Protein AF-C6H2Y0-F1 (afdb_monomer_lite)

Structure (mmCIF, N/CA/C/O backbone):
data_AF-C6H2Y0-F1
#
_entry.id   AF-C6H2Y0-F1
#
loop_
_atom_site.group_PDB
_atom_site.id
_atom_site.type_symbol
_atom_site.label_atom_id
_atom_site.label_alt_id
_atom_site.label_comp_id
_atom_site.label_asym_id
_atom_site.label_entity_id
_atom_site.label_seq_id
_atom_site.pdbx_PDB_ins_code
_atom_site.Cartn_x
_atom_site.Cartn_y
_atom_site.Cartn_z
_atom_site.occupancy
_atom_site.B_iso_or_equiv
_atom_site.auth_seq_id
_atom_site.auth_comp_id
_atom_site.auth_asym_id
_atom_site.auth_atom_id
_atom_site.pdbx_PDB_model_num
ATOM 1 N N . MET A 1 1 ? 45.192 -0.098 48.287 1.00 42.88 1 MET A N 1
ATOM 2 C CA . MET A 1 1 ? 44.395 -1.172 47.650 1.00 42.88 1 MET A CA 1
ATOM 3 C C . MET A 1 1 ? 44.656 -1.154 46.150 1.00 42.88 1 MET A C 1
ATOM 5 O O . MET A 1 1 ? 44.186 -0.259 45.461 1.00 42.88 1 MET A O 1
ATOM 9 N N . ALA A 1 2 ? 45.503 -2.068 45.672 1.00 33.22 2 ALA A N 1
ATOM 10 C CA . ALA A 1 2 ? 45.990 -2.105 44.296 1.00 33.22 2 ALA A CA 1
ATOM 11 C C . ALA A 1 2 ? 45.024 -2.888 43.388 1.00 33.22 2 ALA A C 1
ATOM 13 O O . ALA A 1 2 ? 44.693 -4.039 43.665 1.00 33.22 2 ALA A O 1
ATOM 14 N N . ARG A 1 3 ? 44.565 -2.252 42.303 1.00 34.78 3 ARG A N 1
ATOM 15 C CA . ARG A 1 3 ? 43.726 -2.857 41.258 1.00 34.78 3 ARG A CA 1
ATOM 16 C C . ARG A 1 3 ? 44.592 -3.738 40.353 1.00 34.78 3 ARG A C 1
ATOM 18 O O . ARG A 1 3 ? 45.409 -3.221 39.596 1.00 34.78 3 ARG A O 1
ATOM 25 N N . GLN A 1 4 ? 44.382 -5.052 40.398 1.00 34.75 4 GLN A N 1
ATOM 26 C CA . GLN A 1 4 ? 44.926 -5.980 39.407 1.00 34.75 4 GLN A CA 1
ATOM 27 C C . GLN A 1 4 ? 44.321 -5.692 38.023 1.00 34.75 4 GLN A C 1
ATOM 29 O O . GLN A 1 4 ? 43.120 -5.856 37.810 1.00 34.75 4 GLN A O 1
ATOM 34 N N . ARG A 1 5 ? 45.164 -5.290 37.066 1.00 38.00 5 ARG A N 1
ATOM 35 C CA . ARG A 1 5 ? 44.863 -5.363 35.632 1.00 38.00 5 ARG A CA 1
ATOM 36 C C . ARG A 1 5 ? 45.147 -6.792 35.171 1.00 38.00 5 ARG A C 1
ATOM 38 O O . ARG A 1 5 ? 46.296 -7.220 35.192 1.00 38.00 5 ARG A O 1
ATOM 45 N N . LYS A 1 6 ? 44.109 -7.525 34.762 1.00 40.97 6 LYS A N 1
ATOM 46 C CA . LYS A 1 6 ? 44.258 -8.797 34.045 1.00 40.97 6 LYS A CA 1
ATOM 47 C C . LYS A 1 6 ? 44.660 -8.488 32.604 1.00 40.97 6 LYS A C 1
ATOM 49 O O . LYS A 1 6 ? 43.847 -8.005 31.822 1.00 40.97 6 LYS A O 1
ATOM 54 N N . THR A 1 7 ? 45.921 -8.726 32.275 1.00 40.78 7 THR A N 1
ATOM 55 C CA . THR A 1 7 ? 46.425 -8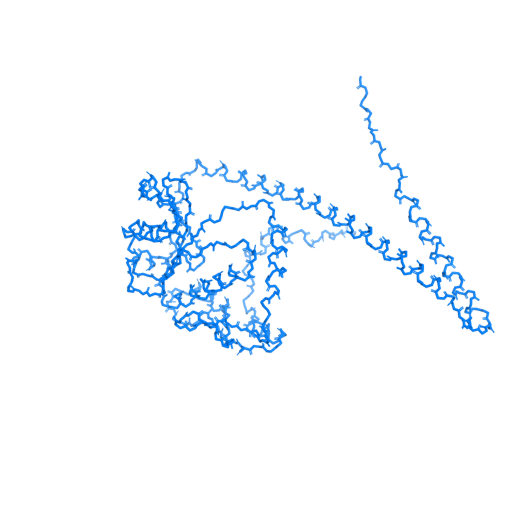.787 30.903 1.00 40.78 7 THR A CA 1
ATOM 56 C C . THR A 1 7 ? 46.011 -10.122 30.290 1.00 40.78 7 THR A C 1
ATOM 58 O O . THR A 1 7 ? 46.381 -11.185 30.781 1.00 40.78 7 THR A O 1
ATOM 61 N N . ALA A 1 8 ? 45.213 -10.072 29.224 1.00 38.31 8 ALA A N 1
ATOM 62 C CA . ALA A 1 8 ? 44.853 -11.232 28.420 1.00 38.31 8 ALA A CA 1
ATOM 63 C C . ALA A 1 8 ? 45.609 -11.179 27.085 1.00 38.31 8 ALA A C 1
ATOM 65 O O . ALA A 1 8 ? 45.215 -10.450 26.183 1.00 38.31 8 ALA A O 1
ATOM 66 N N . ALA A 1 9 ? 46.708 -11.928 26.997 1.00 43.66 9 ALA A N 1
ATOM 67 C CA . ALA A 1 9 ? 47.294 -12.542 25.794 1.00 43.66 9 ALA A CA 1
ATOM 68 C C . ALA A 1 9 ? 48.530 -13.342 26.263 1.00 43.66 9 ALA A C 1
ATOM 70 O O . ALA A 1 9 ? 49.265 -12.807 27.093 1.00 43.66 9 ALA A O 1
ATOM 71 N N . PRO A 1 10 ? 48.769 -14.594 25.804 1.00 42.47 10 PRO A N 1
ATOM 72 C CA . PRO A 1 10 ? 48.868 -14.931 24.383 1.00 42.47 10 PRO A CA 1
ATOM 73 C C . PRO A 1 10 ? 48.326 -16.337 24.036 1.00 42.47 10 PRO A C 1
ATOM 75 O O . PRO A 1 10 ? 48.995 -17.344 24.237 1.00 42.47 10 PRO A O 1
ATOM 78 N N . ILE A 1 11 ? 47.136 -16.420 23.436 1.00 47.06 11 ILE A N 1
ATOM 79 C CA . ILE A 1 11 ? 46.676 -17.649 22.744 1.00 47.06 11 ILE A CA 1
ATOM 80 C C . ILE A 1 11 ? 46.689 -17.448 21.215 1.00 47.06 11 ILE A C 1
ATOM 82 O O . ILE A 1 11 ? 46.847 -18.396 20.452 1.00 47.06 11 ILE A O 1
ATOM 86 N N . PHE A 1 12 ? 46.666 -16.195 20.745 1.00 42.16 12 PHE A N 1
ATOM 87 C CA . PHE A 1 12 ? 46.633 -15.859 19.317 1.00 42.16 12 PHE A CA 1
ATOM 88 C C . PHE A 1 12 ? 47.948 -16.099 18.555 1.00 42.16 12 PHE A C 1
ATOM 90 O O . PHE A 1 12 ? 47.92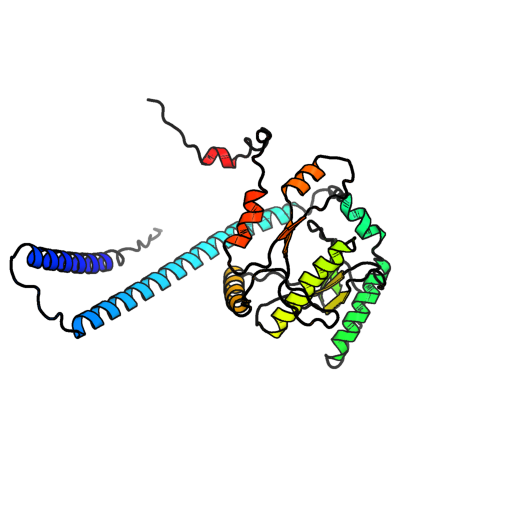5 -16.243 17.335 1.00 42.16 12 PHE A O 1
ATOM 97 N N . MET A 1 13 ? 49.093 -16.175 19.242 1.00 40.88 13 MET A N 1
ATOM 98 C CA . MET A 1 13 ? 50.389 -16.302 18.561 1.00 40.88 13 MET A CA 1
ATOM 99 C C . MET A 1 13 ? 50.729 -17.747 18.156 1.00 40.88 13 MET A C 1
ATOM 101 O O . MET A 1 13 ? 51.404 -17.945 17.152 1.00 40.88 13 MET A O 1
ATOM 105 N N . SER A 1 14 ? 50.215 -18.765 18.860 1.00 45.28 14 SER A N 1
ATOM 106 C CA . SER A 1 14 ? 50.554 -20.170 18.556 1.00 45.28 14 SER A CA 1
ATOM 107 C C . SER A 1 14 ? 49.841 -20.725 17.316 1.00 45.28 14 SER A C 1
ATOM 109 O O . SER A 1 14 ? 50.416 -21.536 16.595 1.00 45.28 14 SER A O 1
ATOM 111 N N . ILE A 1 15 ? 48.623 -20.263 17.011 1.00 50.78 15 ILE A N 1
ATOM 112 C CA . ILE A 1 15 ? 47.842 -20.779 15.869 1.00 50.78 15 ILE A CA 1
ATOM 113 C C . ILE A 1 15 ? 48.414 -20.282 14.529 1.00 50.78 15 ILE A C 1
ATOM 115 O O . ILE A 1 15 ? 48.464 -21.036 13.559 1.00 50.78 15 ILE A O 1
ATOM 119 N N . ASN A 1 16 ? 48.933 -19.049 14.483 1.00 51.97 16 ASN A N 1
ATOM 120 C CA . ASN A 1 16 ? 49.547 -18.503 13.269 1.00 51.97 16 ASN A CA 1
ATOM 121 C C . ASN A 1 16 ? 50.902 -19.151 12.945 1.00 51.97 16 ASN A C 1
ATOM 123 O O . ASN A 1 16 ? 51.199 -19.379 11.775 1.00 51.97 16 ASN A O 1
ATOM 127 N N . ILE A 1 17 ? 51.700 -19.513 13.956 1.00 57.88 17 ILE A N 1
ATOM 128 C CA . ILE A 1 17 ? 53.012 -20.148 13.748 1.00 57.88 17 ILE A CA 1
ATOM 129 C C . ILE A 1 17 ? 52.857 -21.546 13.136 1.00 57.88 17 ILE A C 1
ATOM 131 O O . ILE A 1 17 ? 53.628 -21.901 12.247 1.00 57.88 17 ILE A O 1
ATOM 135 N N . GLY A 1 18 ? 51.836 -22.316 13.530 1.00 65.94 18 GLY A N 1
ATOM 136 C CA . GLY A 1 18 ? 51.569 -23.642 12.959 1.00 65.94 18 GLY A CA 1
ATOM 137 C C . GLY A 1 18 ? 51.201 -23.589 11.472 1.00 65.94 18 GLY A C 1
ATOM 138 O O . GLY A 1 18 ? 51.757 -24.338 10.669 1.00 65.94 18 GLY A O 1
ATOM 139 N N . LEU A 1 19 ? 50.323 -22.654 11.089 1.00 62.72 19 LEU A N 1
ATOM 140 C CA . LEU A 1 19 ? 49.893 -22.473 9.698 1.00 62.72 19 LEU A CA 1
ATOM 141 C C . LEU A 1 19 ? 51.027 -21.930 8.815 1.00 62.72 19 LEU A C 1
ATOM 143 O O . LEU A 1 19 ? 51.235 -22.422 7.706 1.00 62.72 19 LEU A O 1
ATOM 147 N N . LEU A 1 20 ? 51.802 -20.965 9.325 1.00 64.44 20 LEU A N 1
ATOM 148 C CA . LEU A 1 20 ? 52.993 -20.446 8.647 1.00 64.44 20 LEU A CA 1
ATOM 149 C C . LEU A 1 20 ? 54.056 -21.531 8.470 1.00 64.44 20 LEU A C 1
ATOM 151 O O . LEU A 1 20 ? 54.614 -21.630 7.386 1.00 64.44 20 LEU A O 1
ATOM 155 N N . SER A 1 21 ? 54.283 -22.385 9.472 1.00 70.00 21 SER A N 1
ATOM 156 C CA . SER A 1 21 ? 55.212 -23.522 9.375 1.00 70.00 21 SER A CA 1
ATOM 157 C C . SER A 1 21 ? 54.780 -24.523 8.300 1.00 70.00 21 SER A C 1
ATOM 159 O O . SER A 1 21 ? 55.598 -24.942 7.485 1.00 70.00 21 SER A O 1
ATOM 161 N N . LEU A 1 22 ? 53.488 -24.860 8.241 1.00 68.56 22 LEU A N 1
ATOM 162 C CA . LEU A 1 22 ? 52.921 -25.759 7.228 1.00 68.56 22 LEU A CA 1
ATOM 163 C C . LEU A 1 22 ? 52.994 -25.171 5.813 1.00 68.56 22 LEU A C 1
ATOM 165 O O . LEU A 1 22 ? 53.369 -25.877 4.877 1.00 68.56 22 LEU A O 1
ATOM 169 N N . LEU A 1 23 ? 52.705 -23.877 5.658 1.00 70.31 23 LEU A N 1
ATOM 170 C CA . LEU A 1 23 ? 52.837 -23.165 4.385 1.00 70.31 23 LEU A CA 1
ATOM 171 C C . LEU A 1 23 ? 54.300 -23.029 3.953 1.00 70.31 23 LEU A C 1
ATOM 173 O O . LEU A 1 23 ? 54.590 -23.156 2.765 1.00 70.31 23 LEU A O 1
ATOM 177 N N . LEU A 1 24 ? 55.228 -22.819 4.892 1.00 73.00 24 LEU A N 1
ATOM 178 C CA . LEU A 1 24 ? 56.661 -22.753 4.603 1.00 73.00 24 LEU A CA 1
ATOM 179 C C . LEU A 1 24 ? 57.192 -24.119 4.158 1.00 73.00 24 LEU A C 1
ATOM 181 O O . LEU A 1 24 ? 57.892 -24.191 3.153 1.00 73.00 24 LEU A O 1
ATOM 185 N N . VAL A 1 25 ? 56.812 -25.198 4.854 1.00 74.38 25 VAL A N 1
ATOM 186 C CA . VAL A 1 25 ? 57.163 -26.580 4.488 1.00 74.38 25 VAL A CA 1
ATOM 187 C C . VAL A 1 25 ? 56.579 -26.938 3.125 1.00 74.38 25 VAL A C 1
ATOM 189 O O . VAL A 1 25 ? 57.293 -27.487 2.292 1.00 74.38 25 VAL A O 1
ATOM 192 N N . TRP A 1 26 ? 55.321 -26.580 2.852 1.00 74.44 26 TRP A N 1
ATOM 193 C CA . TRP A 1 26 ? 54.697 -26.805 1.547 1.00 74.44 26 TRP A CA 1
ATOM 194 C C . TRP A 1 26 ? 55.410 -26.026 0.435 1.00 74.44 26 TRP A C 1
ATOM 196 O O . TRP A 1 26 ? 55.772 -26.607 -0.586 1.00 74.44 26 TRP A O 1
ATOM 206 N N . ARG A 1 27 ? 55.718 -24.742 0.659 1.00 71.00 27 ARG A N 1
ATOM 207 C CA . ARG A 1 27 ? 56.429 -23.890 -0.307 1.00 71.00 27 ARG A CA 1
ATOM 208 C C . ARG A 1 27 ? 57.867 -24.360 -0.561 1.00 71.00 27 ARG A C 1
ATOM 210 O O . ARG A 1 27 ? 58.309 -24.329 -1.705 1.00 71.00 27 ARG A O 1
ATOM 217 N N . LEU A 1 28 ? 58.576 -24.833 0.469 1.00 68.44 28 LEU A N 1
ATOM 218 C CA . LEU A 1 28 ? 59.906 -25.448 0.348 1.00 68.44 28 LEU A CA 1
ATOM 219 C C . LEU A 1 28 ? 59.851 -26.763 -0.434 1.00 68.44 28 LEU A C 1
ATOM 221 O O . LEU A 1 28 ? 60.701 -26.990 -1.288 1.00 68.44 28 LEU A O 1
ATOM 225 N N . ARG A 1 29 ? 58.833 -27.601 -0.208 1.00 64.69 29 ARG A N 1
ATOM 226 C CA . ARG A 1 29 ? 58.661 -28.868 -0.937 1.00 64.69 29 ARG A CA 1
ATOM 227 C C . ARG A 1 29 ? 58.336 -28.644 -2.412 1.00 64.69 29 ARG A C 1
ATOM 229 O O . ARG A 1 29 ? 58.922 -29.302 -3.261 1.00 64.69 29 ARG A O 1
ATOM 236 N N . VAL A 1 30 ? 57.461 -27.681 -2.713 1.00 64.88 30 VAL A N 1
ATOM 237 C CA . VAL A 1 30 ? 57.134 -27.283 -4.093 1.00 64.88 30 VAL A CA 1
ATOM 238 C C . VAL A 1 30 ? 58.370 -26.733 -4.803 1.00 64.88 30 VAL A C 1
ATOM 240 O O . VAL A 1 30 ? 58.616 -27.093 -5.948 1.00 64.88 30 VAL A O 1
ATOM 243 N N . LYS A 1 31 ? 59.181 -25.916 -4.120 1.00 65.25 31 LYS A N 1
ATOM 244 C CA . LYS A 1 31 ? 60.400 -25.338 -4.698 1.00 65.25 31 LYS A CA 1
ATOM 245 C C . LYS A 1 31 ? 61.506 -26.376 -4.926 1.00 65.25 31 LYS A C 1
ATOM 247 O O . LYS A 1 31 ? 62.088 -26.404 -6.001 1.00 65.25 31 LYS A O 1
ATOM 252 N N . LEU A 1 32 ? 61.726 -27.292 -3.980 1.00 62.88 32 LEU A N 1
ATOM 253 C CA . LEU A 1 32 ? 62.691 -28.391 -4.136 1.00 62.88 32 LEU A CA 1
ATOM 254 C C . LEU A 1 32 ? 62.300 -29.376 -5.252 1.00 62.88 32 LEU A C 1
ATOM 256 O O . LEU A 1 32 ? 63.179 -29.905 -5.928 1.00 62.88 32 LEU A O 1
ATOM 260 N N . CYS A 1 33 ? 61.001 -29.590 -5.482 1.00 56.25 33 CYS A N 1
ATOM 261 C CA . CYS A 1 33 ? 60.509 -30.376 -6.618 1.00 56.25 33 CYS A CA 1
ATOM 262 C C . CYS A 1 33 ? 60.639 -29.660 -7.971 1.00 56.25 33 CYS A C 1
ATOM 264 O O . CYS A 1 33 ? 60.552 -30.329 -8.991 1.00 56.25 33 CYS A O 1
ATOM 266 N N . TYR A 1 34 ? 60.805 -28.335 -7.992 1.00 52.88 34 TYR A N 1
ATOM 267 C CA . TYR A 1 34 ? 60.938 -27.560 -9.230 1.00 52.88 34 TYR A CA 1
ATOM 268 C C . TYR A 1 34 ? 62.403 -27.330 -9.628 1.00 52.88 34 TYR A C 1
ATOM 270 O O . TYR A 1 34 ? 62.706 -27.261 -10.813 1.00 52.88 34 TYR A O 1
ATOM 278 N N . ASP A 1 35 ? 63.302 -27.229 -8.643 1.00 55.62 35 ASP A N 1
ATOM 279 C CA . ASP A 1 35 ? 64.732 -26.964 -8.865 1.00 55.62 35 ASP A CA 1
ATOM 280 C C . ASP A 1 35 ? 65.564 -28.248 -9.081 1.00 55.62 35 ASP A C 1
ATOM 282 O O . ASP A 1 35 ? 66.726 -28.177 -9.477 1.00 55.62 35 ASP A O 1
ATOM 286 N N . SER A 1 36 ? 64.991 -29.432 -8.840 1.00 46.31 36 SER A N 1
ATOM 287 C CA . SER A 1 36 ? 65.584 -30.709 -9.250 1.00 46.31 36 SER A CA 1
ATOM 288 C C . SER A 1 36 ? 64.838 -31.215 -10.481 1.00 46.31 36 SER A C 1
ATOM 290 O O . SER A 1 36 ? 63.619 -31.327 -10.440 1.00 46.31 36 SER A O 1
ATOM 292 N N . GLU A 1 37 ? 65.541 -31.525 -11.576 1.00 52.66 37 GLU A N 1
ATOM 293 C CA . GLU A 1 37 ? 64.985 -32.137 -12.801 1.00 52.66 37 GLU A CA 1
ATOM 294 C C . GLU A 1 37 ? 64.499 -33.589 -12.567 1.00 52.66 37 GLU A C 1
ATOM 296 O O . GLU A 1 37 ? 64.775 -34.507 -13.338 1.00 52.66 37 GLU A O 1
ATOM 301 N N . LEU A 1 38 ? 63.806 -33.840 -11.458 1.00 51.69 38 LEU A N 1
ATOM 302 C CA . LEU A 1 38 ? 63.156 -35.105 -11.166 1.00 51.69 38 LEU A CA 1
ATOM 303 C C . LEU A 1 38 ? 61.736 -35.087 -11.750 1.00 51.69 38 LEU A C 1
ATOM 305 O O . LEU A 1 38 ? 61.040 -34.073 -11.660 1.00 51.69 38 LEU A O 1
ATOM 309 N N . PRO A 1 39 ? 61.273 -36.203 -12.339 1.00 50.00 39 PRO A N 1
ATOM 310 C CA . PRO A 1 39 ? 59.930 -36.284 -12.895 1.00 50.00 39 PRO A CA 1
ATOM 311 C C . PRO A 1 39 ? 58.871 -36.044 -11.802 1.00 50.00 39 PRO A C 1
ATOM 313 O O . PRO A 1 39 ? 59.082 -36.422 -10.644 1.00 50.00 39 PRO A O 1
ATOM 316 N N . PRO A 1 40 ? 57.721 -35.431 -12.147 1.00 51.56 40 PRO A N 1
ATOM 317 C CA . PRO A 1 40 ? 56.683 -35.098 -11.179 1.00 51.56 40 PRO A CA 1
ATOM 318 C C . PRO A 1 40 ? 56.204 -36.361 -10.445 1.00 51.56 40 PRO A C 1
ATOM 320 O O . PRO A 1 40 ? 56.052 -37.411 -11.075 1.00 51.56 40 PRO A O 1
ATOM 323 N N . PRO A 1 41 ? 55.943 -36.293 -9.125 1.00 52.44 41 PRO A N 1
ATOM 324 C CA . PRO A 1 41 ? 55.491 -37.453 -8.369 1.00 52.44 41 PRO A CA 1
ATOM 325 C C . PRO A 1 41 ? 54.143 -37.921 -8.925 1.00 52.44 41 PRO A C 1
ATOM 327 O O . PRO A 1 41 ? 53.142 -37.212 -8.837 1.00 52.44 41 PRO A O 1
ATOM 330 N N . SER A 1 42 ? 54.109 -39.128 -9.489 1.00 51.31 42 SER A N 1
ATOM 331 C CA . SER A 1 42 ? 52.962 -39.667 -10.230 1.00 51.31 42 SER A CA 1
ATOM 332 C C . SER A 1 42 ? 51.744 -40.037 -9.376 1.00 51.31 42 SER A C 1
ATOM 334 O O . SER A 1 42 ? 50.794 -40.611 -9.896 1.00 51.31 42 SER A O 1
ATOM 336 N N . SER A 1 43 ? 51.713 -39.697 -8.087 1.00 56.09 43 SER A N 1
ATOM 337 C CA . SER A 1 43 ? 50.486 -39.729 -7.286 1.00 56.09 43 SER A CA 1
ATOM 338 C C . SER A 1 43 ? 50.721 -39.097 -5.917 1.00 56.09 43 SER A C 1
ATOM 340 O O . SER A 1 43 ? 51.438 -39.656 -5.085 1.00 56.09 43 SER A O 1
ATOM 342 N N . ILE A 1 44 ? 50.067 -37.969 -5.641 1.00 59.84 44 ILE A N 1
ATOM 343 C CA . ILE A 1 44 ? 49.795 -37.573 -4.256 1.00 59.84 44 ILE A CA 1
ATOM 344 C C . ILE A 1 44 ? 48.775 -38.594 -3.727 1.00 59.84 44 ILE A C 1
ATOM 346 O O . ILE A 1 44 ? 47.724 -38.744 -4.354 1.00 59.84 44 ILE A O 1
ATOM 350 N N . PRO A 1 45 ? 49.041 -39.314 -2.620 1.00 67.06 45 PRO A N 1
ATOM 351 C CA . PRO A 1 45 ? 48.075 -40.258 -2.069 1.00 67.06 45 PRO A CA 1
ATOM 352 C C . PRO A 1 45 ? 46.751 -39.534 -1.812 1.00 67.06 45 PRO A C 1
ATOM 354 O O . PRO A 1 45 ? 46.738 -38.517 -1.116 1.00 67.06 45 PRO A O 1
ATOM 357 N N . SER A 1 46 ? 45.644 -40.035 -2.367 1.00 58.94 46 SER A N 1
ATOM 358 C CA . SER A 1 46 ? 44.316 -39.399 -2.287 1.00 58.94 46 SER A CA 1
ATOM 359 C C . SER A 1 46 ? 43.912 -39.050 -0.848 1.00 58.94 46 SER A C 1
ATOM 361 O O . SER A 1 46 ? 43.316 -38.003 -0.595 1.00 58.94 46 SER A O 1
ATOM 363 N N . HIS A 1 47 ? 44.336 -39.865 0.120 1.00 61.41 47 HIS A N 1
ATOM 364 C CA . HIS A 1 47 ? 44.147 -39.617 1.548 1.00 61.41 47 HIS A CA 1
ATOM 365 C C . HIS A 1 47 ? 44.741 -38.286 2.035 1.00 61.41 47 HIS A C 1
ATOM 367 O O . HIS A 1 47 ? 44.145 -37.637 2.892 1.00 61.41 47 HIS A O 1
ATOM 373 N N . PHE A 1 48 ? 45.866 -37.836 1.474 1.00 61.66 48 PHE A N 1
ATOM 374 C CA . PHE A 1 48 ? 46.508 -36.577 1.863 1.00 61.66 48 PHE A CA 1
ATOM 375 C C . PHE A 1 48 ? 45.723 -35.358 1.360 1.00 61.66 48 PHE A C 1
ATOM 377 O O . PHE A 1 48 ? 45.604 -34.363 2.073 1.00 61.66 48 PHE A O 1
ATOM 384 N N . LEU A 1 49 ? 45.129 -35.455 0.165 1.00 66.69 49 LEU A N 1
ATOM 385 C CA . LEU A 1 49 ? 44.267 -34.409 -0.387 1.00 66.69 49 LEU A CA 1
ATOM 386 C C . LEU A 1 49 ? 42.957 -34.297 0.407 1.00 66.69 49 LEU A C 1
ATOM 388 O O . LEU A 1 49 ? 42.535 -33.191 0.738 1.00 66.69 49 LEU A O 1
ATOM 392 N N . HIS A 1 50 ? 42.355 -35.427 0.790 1.00 67.38 50 HIS A N 1
ATOM 393 C CA . HIS A 1 50 ? 41.148 -35.436 1.623 1.00 67.38 50 HIS A CA 1
ATOM 394 C C . HIS A 1 50 ? 41.389 -34.868 3.027 1.00 67.38 50 HIS A C 1
ATOM 396 O O . HIS A 1 50 ? 40.579 -34.074 3.500 1.00 67.38 50 HIS A O 1
ATOM 402 N N . LEU A 1 51 ? 42.510 -35.203 3.675 1.00 65.31 51 LEU A N 1
ATOM 403 C CA . LEU A 1 51 ? 42.888 -34.629 4.974 1.00 65.31 51 LEU A CA 1
ATOM 404 C C . LEU A 1 51 ? 43.156 -33.122 4.886 1.00 65.31 51 LEU A C 1
ATOM 406 O O . LEU A 1 51 ? 42.732 -32.374 5.764 1.00 65.31 51 LEU A O 1
ATOM 410 N N . PHE A 1 52 ? 43.803 -32.660 3.814 1.00 63.62 52 PHE A N 1
ATOM 411 C CA . PHE A 1 52 ? 44.064 -31.238 3.597 1.00 63.62 52 PHE A CA 1
ATOM 412 C C . PHE A 1 52 ? 42.777 -30.442 3.335 1.00 63.62 52 PHE A C 1
ATOM 414 O O . PHE A 1 52 ? 42.576 -29.385 3.930 1.00 63.62 52 PHE A O 1
ATOM 421 N N . LEU A 1 53 ? 41.866 -30.970 2.512 1.00 67.94 53 LEU A N 1
ATOM 422 C CA . LEU A 1 53 ? 40.562 -30.350 2.260 1.00 67.94 53 LEU A CA 1
ATOM 423 C C . LEU A 1 53 ? 39.667 -30.359 3.509 1.00 67.94 53 LEU A C 1
ATOM 425 O O . LEU A 1 53 ? 39.005 -29.360 3.784 1.00 67.94 53 LEU A O 1
ATOM 429 N N . ALA A 1 54 ? 39.689 -31.432 4.305 1.00 66.69 54 ALA A N 1
ATOM 430 C CA . ALA A 1 54 ? 38.974 -31.494 5.581 1.00 66.69 54 ALA A CA 1
ATOM 431 C C . ALA A 1 54 ? 39.529 -30.482 6.597 1.00 66.69 54 ALA A C 1
ATOM 433 O O . ALA A 1 54 ? 38.760 -29.800 7.275 1.00 66.69 54 ALA A O 1
ATOM 434 N N . PHE A 1 55 ? 40.854 -30.324 6.662 1.00 62.91 55 PHE A N 1
ATOM 435 C CA . PHE A 1 55 ? 41.501 -29.340 7.529 1.00 62.91 55 PHE A CA 1
ATOM 436 C C . PHE A 1 55 ? 41.204 -27.898 7.093 1.00 62.91 55 PHE A C 1
ATOM 438 O O . PHE A 1 55 ? 40.871 -27.061 7.932 1.00 62.91 55 PHE A O 1
ATOM 445 N N . LEU A 1 56 ? 41.244 -27.604 5.787 1.00 60.69 56 LEU A N 1
ATOM 446 C CA . LEU A 1 56 ? 40.841 -26.298 5.254 1.00 60.69 56 LEU A CA 1
ATOM 447 C C . LEU A 1 56 ? 39.363 -26.010 5.530 1.00 60.69 56 LEU A C 1
ATOM 449 O O . LEU A 1 56 ? 39.035 -24.910 5.966 1.00 60.69 56 LEU A O 1
ATOM 453 N N . SER A 1 57 ? 38.483 -26.997 5.356 1.00 67.12 57 SER A N 1
ATOM 454 C CA . SER A 1 57 ? 37.052 -26.873 5.658 1.00 67.12 57 SER A CA 1
ATOM 455 C C . SER A 1 57 ? 36.795 -26.560 7.139 1.00 67.12 57 SER A C 1
ATOM 457 O O . SER A 1 57 ? 36.024 -25.651 7.451 1.00 67.12 57 SER A O 1
ATOM 459 N N . GLN A 1 58 ? 37.488 -27.238 8.060 1.00 61.97 58 GLN A N 1
ATOM 460 C CA . GLN A 1 58 ? 37.374 -26.979 9.501 1.00 61.97 58 GLN A CA 1
ATOM 461 C C . GLN A 1 58 ? 38.007 -25.644 9.925 1.00 61.97 58 GLN A C 1
ATOM 463 O O . GLN A 1 58 ? 37.492 -24.964 10.811 1.00 61.97 58 GLN A O 1
ATOM 468 N N . SER A 1 59 ? 39.104 -25.233 9.287 1.00 61.19 59 SER A N 1
ATOM 469 C CA . SER A 1 59 ? 39.766 -23.960 9.590 1.00 61.19 59 SER A CA 1
ATOM 470 C C . SER A 1 59 ? 38.963 -22.758 9.078 1.00 61.19 59 SER A C 1
ATOM 472 O O . SER A 1 59 ? 38.786 -21.779 9.810 1.00 61.19 59 SER A O 1
ATOM 474 N N . LEU A 1 60 ? 38.398 -22.845 7.865 1.00 62.12 60 LEU A N 1
ATOM 475 C CA . LEU A 1 60 ? 37.501 -21.819 7.325 1.00 62.12 60 LEU A CA 1
ATOM 476 C C . LEU A 1 60 ? 36.210 -21.707 8.141 1.00 62.12 60 LEU A C 1
ATOM 478 O O . LEU A 1 60 ? 35.803 -20.590 8.454 1.00 62.12 60 LEU A O 1
ATOM 482 N N . SER A 1 61 ? 35.592 -22.824 8.538 1.00 65.88 61 SER A N 1
ATOM 483 C CA . SER A 1 61 ? 34.359 -22.783 9.336 1.00 65.88 61 SER A CA 1
ATOM 484 C C . SER A 1 61 ? 34.587 -22.147 10.711 1.00 65.88 61 SER A C 1
ATOM 486 O O . SER A 1 61 ? 33.800 -21.301 11.135 1.00 65.88 61 SER A O 1
ATOM 488 N N . PHE A 1 62 ? 35.708 -22.450 11.372 1.00 59.72 62 PHE A N 1
ATOM 489 C CA . PHE A 1 62 ? 36.056 -21.840 12.657 1.00 59.72 62 PHE A CA 1
ATOM 490 C C . PHE A 1 62 ? 36.356 -20.336 12.537 1.00 59.72 62 PHE A C 1
ATOM 492 O O . PHE A 1 62 ? 35.940 -19.545 13.388 1.00 59.72 62 PHE A O 1
ATOM 499 N N . SER A 1 63 ? 37.044 -19.922 11.468 1.00 69.31 63 SER A N 1
ATOM 500 C CA . SER A 1 63 ? 37.361 -18.511 11.215 1.00 69.31 63 SER A CA 1
ATOM 501 C C . SER A 1 63 ? 36.107 -17.688 10.894 1.00 69.31 63 SER A C 1
ATOM 503 O O . SER A 1 63 ? 35.908 -16.619 11.470 1.00 69.31 63 SER A O 1
ATOM 505 N N . ILE A 1 64 ? 35.206 -18.221 10.060 1.00 63.94 64 ILE A N 1
ATOM 506 C CA . ILE A 1 64 ? 33.942 -17.563 9.693 1.00 63.94 64 ILE A CA 1
ATOM 507 C C . ILE A 1 64 ? 33.029 -17.414 10.914 1.00 63.94 64 ILE A C 1
ATOM 509 O O . ILE A 1 64 ? 32.505 -16.329 11.153 1.00 63.94 64 ILE A O 1
ATOM 513 N N . VAL A 1 65 ? 32.881 -18.456 11.742 1.00 71.25 65 VAL A N 1
ATOM 514 C CA . VAL A 1 65 ? 32.043 -18.389 12.954 1.00 71.25 65 VAL A CA 1
ATOM 515 C C . VAL A 1 65 ? 32.564 -17.341 13.943 1.00 71.25 65 VAL A C 1
ATOM 517 O O . VAL A 1 65 ? 31.773 -16.611 14.541 1.00 71.25 65 VAL A O 1
ATOM 520 N N . ASN A 1 66 ? 33.882 -17.220 14.107 1.00 66.94 66 ASN A N 1
ATOM 521 C CA . ASN A 1 66 ? 34.460 -16.206 14.992 1.00 66.94 66 ASN A CA 1
ATOM 522 C C . ASN A 1 66 ? 34.369 -14.790 14.405 1.00 66.94 66 ASN A C 1
ATOM 524 O O . ASN A 1 66 ? 34.117 -13.849 15.156 1.00 66.94 66 ASN A O 1
ATOM 528 N N . ALA A 1 67 ? 34.510 -14.635 13.086 1.00 61.00 67 ALA A N 1
ATOM 529 C CA . ALA A 1 67 ? 34.302 -13.357 12.409 1.00 61.00 67 ALA A CA 1
ATOM 530 C C . ALA A 1 67 ? 32.845 -12.878 12.532 1.00 61.00 67 ALA A C 1
ATOM 532 O O . ALA A 1 67 ? 32.616 -11.712 12.848 1.00 61.00 67 ALA A O 1
ATOM 533 N N . LEU A 1 68 ? 31.868 -13.779 12.380 1.00 64.62 68 LEU A N 1
ATOM 534 C CA . LEU A 1 68 ? 30.445 -13.473 12.562 1.00 64.62 68 LEU A CA 1
ATOM 535 C C . LEU A 1 68 ? 30.124 -13.074 14.011 1.00 64.62 68 LEU A C 1
ATOM 537 O O . LEU A 1 68 ? 29.463 -12.065 14.229 1.00 64.62 68 LEU A O 1
ATOM 541 N N . LYS A 1 69 ? 30.678 -13.772 15.013 1.00 72.12 69 LYS A N 1
ATOM 542 C CA . LYS A 1 69 ? 30.524 -13.386 16.432 1.00 72.12 69 LYS A CA 1
ATOM 543 C C . LYS A 1 69 ? 31.131 -12.015 16.748 1.00 72.12 69 LYS A C 1
ATOM 545 O O . LYS A 1 69 ? 30.582 -11.262 17.555 1.00 72.12 69 LYS A O 1
ATOM 550 N N . LEU A 1 70 ? 32.270 -11.687 16.135 1.00 65.81 70 LEU A N 1
ATOM 551 C CA . LEU A 1 70 ? 32.898 -10.374 16.286 1.00 65.81 70 LEU A CA 1
ATOM 552 C C . LEU A 1 70 ? 32.030 -9.280 15.644 1.00 65.81 70 LEU A C 1
ATOM 554 O O . LEU A 1 70 ? 31.829 -8.229 16.250 1.00 65.81 70 LEU A O 1
ATOM 558 N N . LEU A 1 71 ? 31.476 -9.551 14.458 1.00 66.12 71 LEU A N 1
ATOM 559 C CA . LEU A 1 71 ? 30.569 -8.648 13.752 1.00 66.12 71 LEU A CA 1
ATOM 560 C C . LEU A 1 71 ? 29.294 -8.385 14.566 1.00 66.12 71 LEU A C 1
ATOM 562 O O . LEU A 1 71 ? 28.933 -7.226 14.751 1.00 66.12 71 LEU A O 1
ATOM 566 N N . ASP A 1 72 ? 28.683 -9.425 15.138 1.00 68.44 72 ASP A N 1
ATOM 567 C CA . ASP A 1 72 ? 27.513 -9.298 16.019 1.00 68.44 72 ASP A CA 1
ATOM 568 C C . ASP A 1 72 ? 27.813 -8.428 17.247 1.00 68.44 72 ASP A C 1
ATOM 570 O O . ASP A 1 72 ? 27.015 -7.570 17.628 1.00 68.44 72 ASP A O 1
ATOM 574 N N . THR A 1 73 ? 28.995 -8.595 17.848 1.00 75.31 73 THR A N 1
ATOM 575 C CA . THR A 1 73 ? 29.412 -7.812 19.023 1.00 75.31 73 THR A CA 1
ATOM 576 C C . THR A 1 73 ? 29.617 -6.333 18.669 1.00 75.31 73 THR A C 1
ATOM 578 O O . THR A 1 73 ? 29.205 -5.443 19.418 1.00 75.31 73 THR A O 1
ATOM 581 N N . LEU A 1 74 ? 30.217 -6.053 17.508 1.00 65.31 74 LEU A N 1
ATOM 582 C CA . LEU A 1 74 ? 30.433 -4.689 17.017 1.00 65.31 74 LEU A CA 1
ATOM 583 C C . LEU A 1 74 ? 29.114 -4.010 16.621 1.00 65.31 74 LEU A C 1
ATOM 585 O O . LEU A 1 74 ? 28.893 -2.852 16.979 1.00 65.31 74 LEU A O 1
ATOM 589 N N . LEU A 1 75 ? 28.210 -4.737 15.961 1.00 64.38 75 LEU A N 1
ATOM 590 C CA . LEU A 1 75 ? 26.872 -4.256 15.607 1.00 64.38 75 LEU A CA 1
ATOM 591 C C . LEU A 1 75 ? 26.024 -3.962 16.851 1.00 64.38 75 LEU A C 1
ATOM 593 O O . LEU A 1 75 ? 25.366 -2.922 16.912 1.00 64.38 75 LEU A O 1
ATOM 597 N N . ALA A 1 76 ? 26.080 -4.817 17.876 1.00 68.31 76 ALA A N 1
ATOM 598 C CA . ALA A 1 76 ? 25.390 -4.590 19.147 1.00 68.31 76 ALA A CA 1
ATOM 599 C C . ALA A 1 76 ? 25.908 -3.334 19.876 1.00 68.31 76 ALA A C 1
ATOM 601 O O . ALA A 1 76 ? 25.121 -2.538 20.393 1.00 68.31 76 ALA A O 1
ATOM 602 N N . SER A 1 77 ? 27.227 -3.107 19.871 1.00 74.38 77 SER A N 1
ATOM 603 C CA . SER A 1 77 ? 27.822 -1.899 20.457 1.00 74.38 77 SER A CA 1
ATOM 604 C C . SER A 1 77 ? 27.419 -0.635 19.695 1.00 74.38 77 SER A C 1
ATOM 606 O O . SER A 1 77 ? 27.083 0.377 20.309 1.00 74.38 77 SER A O 1
ATOM 608 N N . TRP A 1 78 ? 27.433 -0.683 18.362 1.00 69.44 78 TRP A N 1
ATOM 609 C CA . TRP A 1 78 ? 27.120 0.467 17.514 1.00 69.44 78 TRP A CA 1
ATOM 610 C C . TRP A 1 78 ? 25.636 0.859 17.576 1.00 69.44 78 TRP A C 1
ATOM 612 O O . TRP A 1 78 ? 25.307 2.038 17.713 1.00 69.44 78 TRP A O 1
ATOM 622 N N . THR A 1 79 ? 24.733 -0.126 17.562 1.00 59.41 79 THR A N 1
ATOM 623 C CA . THR A 1 79 ? 23.281 0.100 17.670 1.00 59.41 79 THR A CA 1
ATOM 624 C C . THR A 1 79 ? 22.872 0.662 19.033 1.00 59.41 79 THR A C 1
ATOM 626 O O . THR A 1 79 ? 22.051 1.576 19.080 1.00 59.41 79 THR A O 1
ATOM 629 N N . SER A 1 80 ? 23.490 0.208 20.131 1.00 63.12 80 SER A N 1
ATOM 630 C CA . SER A 1 80 ? 23.293 0.778 21.477 1.00 63.12 80 SER A CA 1
ATOM 631 C C . SER A 1 80 ? 23.655 2.270 21.537 1.00 63.12 80 SER A C 1
ATOM 633 O O . SER A 1 80 ? 22.917 3.077 22.111 1.00 63.12 80 SER A O 1
ATOM 635 N N . GLU A 1 81 ? 24.777 2.659 20.930 1.00 60.22 81 GLU A N 1
ATOM 636 C CA . GLU A 1 81 ? 25.261 4.045 20.953 1.00 60.22 81 GLU A CA 1
ATOM 637 C C . GLU A 1 81 ? 24.387 4.974 20.092 1.00 60.22 81 GLU A C 1
ATOM 639 O O . GLU A 1 81 ? 24.045 6.088 20.499 1.00 60.22 81 GLU A O 1
ATOM 644 N N . LEU A 1 82 ? 23.943 4.492 18.925 1.00 59.31 82 LEU A N 1
ATOM 645 C CA . LEU A 1 82 ? 22.973 5.192 18.079 1.00 59.31 82 LEU A CA 1
ATOM 646 C C . LEU A 1 82 ? 21.641 5.412 18.797 1.00 59.31 82 LEU A C 1
ATOM 648 O O . LEU A 1 82 ? 21.088 6.512 18.746 1.00 59.31 82 LEU A O 1
ATOM 652 N N . TRP A 1 83 ? 21.146 4.398 19.508 1.00 50.84 83 TRP A N 1
ATOM 653 C CA . TRP A 1 83 ? 19.862 4.486 20.198 1.00 50.84 83 TRP A CA 1
ATOM 654 C C . TRP A 1 83 ? 19.901 5.457 21.381 1.00 50.84 83 TRP A C 1
ATOM 656 O O . TRP A 1 83 ? 18.972 6.246 21.555 1.00 50.84 83 TRP A O 1
ATOM 666 N N . LYS A 1 84 ? 21.008 5.503 22.138 1.00 58.94 84 LYS A N 1
ATOM 667 C CA . LYS A 1 84 ? 21.229 6.543 23.162 1.00 58.94 84 LYS A CA 1
ATOM 668 C C . LYS A 1 84 ? 21.161 7.945 22.558 1.00 58.94 84 LYS A C 1
ATOM 670 O O . LYS A 1 84 ? 20.494 8.818 23.106 1.00 58.94 84 LYS A O 1
ATOM 675 N N . ASN A 1 85 ? 21.780 8.154 21.398 1.00 47.59 85 ASN A N 1
ATOM 676 C CA . ASN A 1 85 ? 21.791 9.456 20.732 1.00 47.59 85 ASN A CA 1
ATOM 677 C C . ASN A 1 85 ? 20.414 9.865 20.181 1.00 47.59 85 ASN A C 1
ATOM 679 O O . ASN A 1 85 ? 20.049 11.041 20.261 1.00 47.59 85 ASN A O 1
ATOM 683 N N . ILE A 1 86 ? 19.626 8.915 19.672 1.00 45.47 86 ILE A N 1
ATOM 684 C CA . ILE A 1 86 ? 18.249 9.159 19.213 1.00 45.47 86 ILE A CA 1
ATOM 685 C C . ILE A 1 86 ? 17.321 9.431 20.408 1.00 45.47 86 ILE A C 1
ATOM 687 O O . ILE A 1 86 ? 16.574 10.410 20.395 1.00 45.47 86 ILE A O 1
ATOM 691 N N . SER A 1 87 ? 17.422 8.647 21.485 1.00 41.16 87 SER A N 1
ATOM 692 C CA . SER A 1 87 ? 16.607 8.820 22.696 1.00 41.16 87 SER A CA 1
ATOM 693 C C . SER A 1 87 ? 16.876 10.156 23.401 1.00 41.16 87 SER A C 1
ATOM 695 O O . SER A 1 87 ? 15.932 10.792 23.867 1.00 41.16 87 SER A O 1
ATOM 697 N N . ILE A 1 88 ? 18.131 10.622 23.434 1.00 47.66 88 ILE A N 1
ATOM 698 C CA . ILE A 1 88 ? 18.510 11.939 23.986 1.00 47.66 88 ILE A CA 1
ATOM 699 C C . ILE A 1 88 ? 17.963 13.093 23.129 1.00 47.66 88 ILE A C 1
ATOM 701 O O . ILE A 1 88 ? 17.666 14.169 23.652 1.00 47.66 88 ILE A O 1
ATOM 705 N N . ARG A 1 89 ? 17.806 12.895 21.813 1.00 47.09 89 ARG A N 1
ATOM 706 C CA . ARG A 1 89 ? 17.174 13.887 20.927 1.00 47.09 89 ARG A CA 1
ATOM 707 C C . ARG A 1 89 ? 15.654 13.909 21.077 1.00 47.09 89 ARG A C 1
ATOM 709 O O . ARG A 1 89 ? 15.078 14.991 21.061 1.00 47.09 89 ARG A O 1
ATOM 716 N N . SER A 1 90 ? 15.024 12.754 21.293 1.00 40.50 90 SER A N 1
ATOM 717 C CA . SER A 1 90 ? 13.572 12.654 21.489 1.00 40.50 90 SER A CA 1
ATOM 718 C C . SER A 1 90 ? 13.108 13.235 22.830 1.00 40.50 90 SER A C 1
ATOM 720 O O . SER A 1 90 ? 12.063 13.875 22.881 1.00 40.50 90 SER A O 1
ATOM 722 N N . SER A 1 91 ? 13.876 13.070 23.915 1.00 42.25 91 SER A N 1
ATOM 723 C CA . SER A 1 91 ? 13.489 13.575 25.246 1.00 42.25 91 SER A CA 1
ATOM 724 C C . SER A 1 91 ? 13.686 15.083 25.430 1.00 42.25 91 SER A C 1
ATOM 726 O O . SER A 1 91 ? 13.094 15.674 26.327 1.00 42.25 91 SER A O 1
ATOM 728 N N . LYS A 1 92 ? 14.471 15.740 24.566 1.00 45.75 92 LYS A N 1
ATOM 729 C CA . LYS A 1 92 ? 14.620 17.208 24.553 1.00 45.75 92 LYS A CA 1
ATOM 730 C C . LYS A 1 92 ? 13.541 17.934 23.739 1.00 45.75 92 LYS A C 1
ATOM 732 O O . LYS A 1 92 ? 13.537 19.164 23.725 1.00 45.75 92 LYS A O 1
ATOM 737 N N . ALA A 1 93 ? 12.646 17.205 23.069 1.00 46.28 93 ALA A N 1
ATOM 738 C CA . ALA A 1 93 ? 11.597 17.770 22.220 1.00 46.28 93 ALA A CA 1
ATOM 739 C C . ALA A 1 93 ? 10.260 18.019 22.949 1.00 46.28 93 ALA A C 1
ATOM 741 O O . ALA A 1 93 ? 9.390 18.677 22.396 1.00 46.28 93 ALA A O 1
ATOM 742 N N . THR A 1 94 ? 10.088 17.556 24.190 1.00 45.34 94 THR A N 1
ATOM 743 C CA . THR A 1 94 ? 8.813 17.654 24.932 1.00 45.34 94 THR A CA 1
ATOM 744 C C . THR A 1 94 ? 8.590 18.977 25.675 1.00 45.34 94 THR A C 1
ATOM 746 O O . THR A 1 94 ? 7.588 19.118 26.366 1.00 45.34 94 THR A O 1
ATOM 749 N N . GLY A 1 95 ? 9.490 19.958 25.535 1.00 43.12 95 GLY A N 1
ATOM 750 C CA . GLY A 1 95 ? 9.402 21.247 26.238 1.00 43.12 95 GLY A CA 1
ATOM 751 C C . GLY A 1 95 ? 9.600 22.488 25.369 1.00 43.12 95 GLY A C 1
ATOM 752 O O . GLY A 1 95 ? 9.825 23.561 25.918 1.00 43.12 95 GLY A O 1
ATOM 753 N N . ARG A 1 96 ? 9.576 22.367 24.036 1.00 40.84 96 ARG A N 1
ATOM 754 C CA . ARG A 1 96 ? 9.561 23.535 23.143 1.00 40.84 96 ARG A CA 1
ATOM 755 C C . ARG A 1 96 ? 8.197 23.649 22.500 1.00 40.84 96 ARG A C 1
ATOM 757 O O . ARG A 1 96 ? 7.664 22.643 22.034 1.00 40.84 96 ARG A O 1
ATOM 764 N N . ASP A 1 97 ? 7.689 24.874 22.487 1.00 43.38 97 ASP A N 1
ATOM 765 C CA . ASP A 1 97 ? 6.515 25.306 21.742 1.00 43.38 97 ASP A CA 1
ATOM 766 C C . ASP A 1 97 ? 6.442 24.563 20.412 1.00 43.38 97 ASP A C 1
ATOM 768 O O . ASP A 1 97 ? 7.434 24.499 19.678 1.00 43.38 97 ASP A O 1
ATOM 772 N N . GLN A 1 98 ? 5.290 23.939 20.148 1.00 45.03 98 GLN A N 1
ATOM 773 C CA . GLN A 1 98 ? 5.031 23.238 18.899 1.00 45.03 98 GLN A CA 1
ATOM 774 C C . GLN A 1 98 ? 5.322 24.213 17.761 1.00 45.03 98 GLN A C 1
ATOM 776 O O . GLN A 1 98 ? 4.518 25.099 17.480 1.00 45.03 98 GLN A O 1
ATOM 781 N N . ILE A 1 99 ? 6.488 24.077 17.124 1.00 50.34 99 ILE A N 1
ATOM 782 C CA . ILE A 1 99 ? 6.755 24.760 15.866 1.00 50.34 99 ILE A CA 1
ATOM 783 C C . ILE A 1 99 ? 5.646 24.253 14.949 1.00 50.34 99 ILE A C 1
ATOM 785 O O . ILE A 1 99 ? 5.584 23.035 14.745 1.00 50.34 99 ILE A O 1
ATOM 789 N N . PRO A 1 100 ? 4.736 25.121 14.472 1.00 55.16 100 PRO A N 1
ATOM 790 C CA . PRO A 1 100 ? 3.624 24.683 13.653 1.00 55.16 100 PRO A CA 1
ATOM 791 C C . PRO A 1 100 ? 4.224 23.943 12.467 1.00 55.16 100 PRO A C 1
ATOM 793 O O . PRO A 1 100 ? 4.941 24.528 11.655 1.00 55.16 100 PRO A O 1
ATOM 796 N N . MET A 1 101 ? 4.015 22.625 12.436 1.00 57.53 101 MET A N 1
ATOM 797 C CA . MET A 1 101 ? 4.519 21.786 11.364 1.00 57.53 101 MET A CA 1
ATOM 798 C C . MET A 1 101 ? 3.860 22.311 10.096 1.00 57.53 101 MET A C 1
ATOM 800 O O . MET A 1 101 ? 2.645 22.192 9.927 1.00 57.53 101 MET A O 1
ATOM 804 N N . MET A 1 102 ? 4.649 22.988 9.264 1.00 56.00 102 MET A N 1
ATOM 805 C CA . MET A 1 102 ? 4.165 23.599 8.039 1.00 56.00 102 MET A CA 1
ATOM 806 C C . MET A 1 102 ? 3.578 22.468 7.196 1.00 56.00 102 MET A C 1
ATOM 808 O O . MET A 1 102 ? 4.303 21.560 6.788 1.00 56.00 102 MET A O 1
ATOM 812 N N . LYS A 1 103 ? 2.248 22.459 7.042 1.00 62.47 103 LYS A N 1
ATOM 813 C CA . LYS A 1 103 ? 1.544 21.413 6.298 1.00 62.47 103 LYS A CA 1
ATOM 814 C C . LYS A 1 103 ? 2.064 21.455 4.862 1.00 62.47 103 LYS A C 1
ATOM 816 O O . LYS A 1 103 ? 1.912 22.497 4.223 1.00 62.47 103 LYS A O 1
ATOM 821 N N . PRO A 1 104 ? 2.672 20.375 4.348 1.00 67.56 104 PRO A N 1
ATOM 822 C CA . PRO A 1 104 ? 3.126 20.358 2.970 1.00 67.56 104 PRO A CA 1
ATOM 823 C C . PRO A 1 104 ? 1.930 20.638 2.045 1.00 67.56 104 PRO A C 1
ATOM 825 O O . PRO A 1 104 ? 0.895 19.981 2.197 1.00 67.56 104 PRO A O 1
ATOM 828 N N . PRO A 1 105 ? 2.023 21.603 1.113 1.00 66.69 105 PRO A N 1
ATOM 829 C CA . PRO A 1 105 ? 0.876 22.069 0.330 1.00 66.69 105 PRO A CA 1
ATOM 830 C C . PRO A 1 105 ? 0.193 20.941 -0.457 1.00 66.69 105 PRO A C 1
ATOM 832 O O . PRO A 1 105 ? -1.034 20.904 -0.535 1.00 66.69 105 PRO A O 1
ATOM 835 N N . PHE A 1 106 ? 0.956 19.944 -0.918 1.00 67.69 106 PHE A N 1
ATOM 836 C CA . PHE A 1 106 ? 0.434 18.783 -1.648 1.00 67.69 106 PHE A CA 1
ATOM 837 C C . PHE A 1 106 ? -0.460 17.847 -0.811 1.00 67.69 106 PHE A C 1
ATOM 839 O O . PHE A 1 106 ? -1.232 17.067 -1.368 1.00 67.69 106 PHE A O 1
ATOM 846 N N . LEU A 1 107 ? -0.396 17.917 0.522 1.00 69.81 107 LEU A N 1
ATOM 847 C CA . LEU A 1 107 ? -1.207 17.079 1.414 1.00 69.81 107 LEU A CA 1
ATOM 848 C C . LEU A 1 107 ? -2.565 17.692 1.753 1.00 69.81 107 LEU A C 1
ATOM 850 O O . LEU A 1 107 ? -3.455 16.984 2.227 1.00 69.81 107 LEU A O 1
ATOM 854 N N . SER A 1 108 ? -2.751 18.984 1.475 1.00 75.94 108 SER A N 1
ATOM 855 C CA . SER A 1 108 ? -4.036 19.662 1.670 1.00 75.94 108 SER A CA 1
ATOM 856 C C . SER A 1 108 ? -5.161 18.982 0.881 1.00 75.94 108 SER A C 1
ATOM 858 O O . SER A 1 108 ? -6.254 18.801 1.411 1.00 75.94 108 SER A O 1
ATOM 860 N N . GLY A 1 109 ? -4.860 18.503 -0.331 1.00 78.69 109 GLY A N 1
ATOM 861 C CA . GLY A 1 109 ? -5.808 17.785 -1.180 1.00 78.69 109 GLY A CA 1
ATOM 862 C C . GLY A 1 109 ? -6.201 16.395 -0.669 1.00 78.69 109 GLY A C 1
ATOM 863 O O . GLY A 1 109 ? -7.293 15.932 -0.984 1.00 78.69 109 GLY A O 1
ATOM 864 N N . VAL A 1 110 ? -5.347 15.718 0.116 1.00 77.69 110 VAL A N 1
ATOM 865 C CA . VAL A 1 110 ? -5.720 14.447 0.774 1.00 77.69 110 VAL A CA 1
ATOM 866 C C . VAL A 1 110 ? -6.718 14.748 1.885 1.00 77.69 110 VAL A C 1
ATOM 868 O O . VAL A 1 110 ? -7.796 14.166 1.939 1.00 77.69 110 VAL A O 1
ATOM 871 N N . LEU A 1 111 ? -6.356 15.690 2.757 1.00 86.19 111 LEU A N 1
ATOM 872 C CA . LEU A 1 111 ? -7.113 15.993 3.967 1.00 86.19 111 LEU A CA 1
ATOM 873 C C . LEU A 1 111 ? -8.471 16.642 3.677 1.00 86.19 111 LEU A C 1
ATOM 875 O O . LEU A 1 111 ? -9.369 16.511 4.496 1.00 86.19 111 LEU A O 1
ATOM 879 N N . SER A 1 112 ? -8.634 17.325 2.541 1.00 87.06 112 SER A N 1
ATOM 880 C CA . SER A 1 112 ? -9.921 17.909 2.144 1.00 87.06 112 SER A CA 1
ATOM 881 C C . SER A 1 112 ? -10.911 16.891 1.577 1.00 87.06 112 SER A C 1
ATOM 883 O O . SER A 1 112 ? -12.115 17.115 1.651 1.00 87.06 112 SER A O 1
ATOM 885 N N . LYS A 1 113 ? -10.419 15.789 0.997 1.00 86.62 113 LYS A N 1
ATOM 886 C CA . LYS A 1 113 ? -11.253 14.717 0.431 1.00 86.62 113 LYS A CA 1
ATOM 887 C C . LYS A 1 113 ? -11.544 13.611 1.435 1.00 86.62 113 LYS A C 1
ATOM 889 O O . LYS A 1 113 ? -12.587 12.970 1.347 1.00 86.62 113 LYS A O 1
ATOM 894 N N . LEU A 1 114 ? -10.606 13.374 2.350 1.00 90.62 114 LEU A N 1
ATOM 895 C CA . LEU A 1 114 ? -10.724 12.338 3.357 1.00 90.62 114 LEU A CA 1
ATOM 896 C C . LEU A 1 114 ? -11.809 12.707 4.368 1.00 90.62 114 LEU A C 1
ATOM 898 O O . LEU A 1 114 ? -11.682 13.676 5.117 1.00 90.62 114 LEU A O 1
ATOM 902 N N . LYS A 1 115 ? -12.836 11.868 4.430 1.00 93.88 115 LYS A N 1
ATOM 903 C CA . LYS A 1 115 ? -13.934 11.977 5.389 1.00 93.88 115 LYS A CA 1
ATOM 904 C C . LYS A 1 115 ? -13.516 11.429 6.756 1.00 93.88 115 LYS A C 1
ATOM 906 O O . LYS A 1 115 ? -13.861 10.308 7.133 1.00 93.88 115 LYS A O 1
ATOM 911 N N . LEU A 1 116 ? -12.695 12.188 7.481 1.00 91.56 116 LEU A N 1
ATOM 912 C CA . LEU A 1 116 ? -12.098 11.769 8.758 1.00 91.56 116 LEU A CA 1
ATOM 913 C C . LEU A 1 116 ? -13.129 11.396 9.826 1.00 91.56 116 LEU A C 1
ATOM 915 O O . LEU A 1 116 ? -12.872 10.524 10.653 1.00 91.56 116 LEU A O 1
ATOM 919 N N . GLU A 1 117 ? -14.299 12.018 9.791 1.00 93.56 117 GLU A N 1
ATOM 920 C CA . GLU A 1 117 ? -15.428 11.733 10.669 1.00 93.56 117 GLU A CA 1
ATOM 921 C C . GLU A 1 117 ? -15.985 10.311 10.495 1.00 93.56 117 GLU A C 1
ATOM 923 O O . GLU A 1 117 ? -16.533 9.749 11.441 1.00 93.56 117 GLU A O 1
ATOM 928 N N . HIS A 1 118 ? -15.779 9.692 9.328 1.00 94.81 118 HIS A N 1
ATOM 929 C CA . HIS A 1 118 ? -16.176 8.310 9.055 1.00 94.81 118 HIS A CA 1
ATOM 930 C C . HIS A 1 118 ? -15.109 7.284 9.465 1.00 94.81 118 HIS A C 1
ATOM 932 O O . HIS A 1 118 ? -15.413 6.095 9.573 1.00 94.81 118 HIS A O 1
ATOM 938 N N . LEU A 1 119 ? -13.871 7.711 9.746 1.00 93.44 119 LEU A N 1
ATOM 939 C CA . LEU A 1 119 ? -12.762 6.798 10.032 1.00 93.44 119 LEU A CA 1
ATOM 940 C C . LEU A 1 119 ? -13.001 5.888 11.253 1.00 93.44 119 LEU A C 1
ATOM 942 O O . LEU A 1 119 ? -12.724 4.690 11.146 1.00 93.44 119 LEU A O 1
ATOM 946 N N . PRO A 1 120 ? -13.534 6.376 12.392 1.00 93.50 120 PRO A N 1
ATOM 947 C CA . PRO A 1 120 ? -13.845 5.501 13.517 1.00 93.50 120 PRO A CA 1
ATOM 948 C C . PRO A 1 120 ? -14.884 4.426 13.167 1.00 93.50 120 PRO A C 1
ATOM 950 O O . PRO A 1 120 ? -14.692 3.256 13.492 1.00 93.50 120 PRO A O 1
ATOM 953 N N . ALA A 1 121 ? -15.955 4.796 12.458 1.00 93.12 121 ALA A N 1
ATOM 954 C CA . ALA A 1 121 ? -16.999 3.855 12.054 1.00 93.12 121 ALA A CA 1
ATOM 955 C C . ALA A 1 121 ? -16.453 2.788 11.089 1.00 93.12 121 ALA A C 1
ATOM 957 O O . ALA A 1 121 ? -16.682 1.598 11.305 1.00 93.12 121 ALA A O 1
ATOM 958 N N . TYR A 1 122 ? -15.653 3.206 10.104 1.00 94.50 122 TYR A N 1
ATOM 959 C CA . TYR A 1 122 ? -14.983 2.310 9.160 1.00 94.50 122 TYR A CA 1
ATOM 960 C C . TYR A 1 122 ? -14.033 1.327 9.864 1.00 94.50 122 TYR A C 1
ATOM 962 O O . TYR A 1 122 ? -14.055 0.125 9.621 1.00 94.50 122 TYR A O 1
ATOM 970 N N . CYS A 1 123 ? -13.209 1.799 10.802 1.00 93.81 123 CYS A N 1
ATOM 971 C CA . CYS A 1 123 ? -12.303 0.916 11.539 1.00 93.81 123 CYS A CA 1
ATOM 972 C C . CYS A 1 123 ? -13.060 -0.060 12.450 1.00 93.81 123 CYS A C 1
ATOM 974 O O . CYS A 1 123 ? -12.666 -1.219 12.570 1.00 93.81 123 CYS A O 1
ATOM 976 N N . ALA A 1 124 ? -14.148 0.387 13.083 1.00 90.75 124 ALA A N 1
ATOM 977 C CA . ALA A 1 124 ? -14.998 -0.473 13.899 1.00 90.75 124 ALA A CA 1
ATOM 978 C C . ALA A 1 124 ? -15.697 -1.552 13.056 1.00 90.75 124 ALA A C 1
ATOM 980 O O . ALA A 1 124 ? -15.783 -2.698 13.500 1.00 90.75 124 ALA A O 1
ATOM 981 N N . SER A 1 125 ? -16.151 -1.221 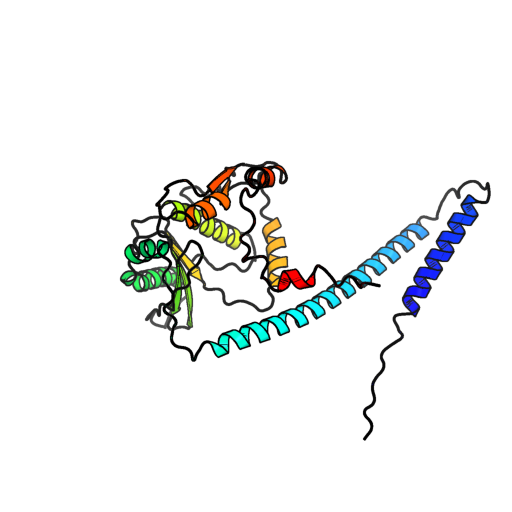11.841 1.00 92.31 125 SER A N 1
ATOM 982 C CA . SER A 1 125 ? -16.786 -2.185 10.934 1.00 92.31 125 SER A CA 1
ATOM 983 C C . SER A 1 125 ? -15.795 -3.243 10.448 1.00 92.31 125 SER A C 1
ATOM 985 O O . SER A 1 125 ? -16.085 -4.434 10.571 1.00 92.31 125 SER A O 1
ATOM 987 N N . VAL A 1 126 ? -14.593 -2.837 10.016 1.00 93.50 126 VAL A N 1
ATOM 988 C CA . VAL A 1 126 ? -13.511 -3.770 9.649 1.00 93.50 126 VAL A CA 1
ATOM 989 C C . VAL A 1 126 ? -13.150 -4.656 10.838 1.00 93.50 126 VAL A C 1
ATOM 991 O O . VAL A 1 126 ? -13.064 -5.872 10.701 1.00 93.50 126 VAL A O 1
ATOM 994 N N . ARG A 1 127 ? -13.010 -4.073 12.034 1.00 90.56 127 ARG A N 1
ATOM 995 C CA . ARG A 1 127 ? -12.692 -4.829 13.250 1.00 90.56 127 ARG A CA 1
ATOM 996 C C . ARG A 1 127 ? -13.757 -5.846 13.606 1.00 90.56 127 ARG A C 1
ATOM 998 O O . ARG A 1 127 ? -13.407 -6.955 13.990 1.00 90.56 127 ARG A O 1
ATOM 1005 N N . LYS A 1 128 ? -15.032 -5.488 13.481 1.00 89.19 128 LYS A N 1
ATOM 1006 C CA . LYS A 1 128 ? -16.142 -6.410 13.714 1.00 89.19 128 LYS A CA 1
ATOM 1007 C C . LYS A 1 128 ? -16.094 -7.579 12.727 1.00 89.19 128 LYS A C 1
ATOM 1009 O O . LYS A 1 128 ? -16.147 -8.719 13.165 1.00 89.19 128 LYS A O 1
ATOM 1014 N N . ALA A 1 129 ? -15.882 -7.298 11.440 1.00 90.12 129 ALA A N 1
ATOM 1015 C CA . ALA A 1 129 ? -15.759 -8.328 10.408 1.00 90.12 129 ALA A CA 1
ATOM 1016 C C . ALA A 1 129 ? -14.549 -9.258 10.627 1.00 90.12 129 ALA A C 1
ATOM 1018 O O . ALA A 1 129 ? -14.639 -10.457 10.380 1.00 90.12 129 ALA A O 1
ATOM 1019 N N . SER A 1 130 ? -13.424 -8.735 11.125 1.00 84.94 130 SER A N 1
ATOM 1020 C CA . SER A 1 130 ? -12.270 -9.557 11.516 1.00 84.94 130 SER A CA 1
ATOM 1021 C C . SER A 1 130 ? -12.512 -10.345 12.809 1.00 84.94 130 SER A C 1
ATOM 1023 O O . SER A 1 130 ? -12.028 -11.464 12.946 1.00 84.94 130 SER A O 1
ATOM 1025 N N . ALA A 1 131 ? -13.239 -9.771 13.771 1.00 72.12 131 ALA A N 1
ATOM 1026 C CA . ALA A 1 131 ? -13.510 -10.380 15.073 1.00 72.12 131 ALA A CA 1
ATOM 1027 C C . ALA A 1 131 ? -14.547 -11.504 15.015 1.00 72.12 131 ALA A C 1
ATOM 1029 O O . ALA A 1 131 ? -14.556 -12.334 15.917 1.00 72.12 131 ALA A O 1
ATOM 1030 N N . ASP A 1 132 ? -15.354 -11.596 13.956 1.00 59.91 132 ASP A N 1
ATOM 1031 C CA . ASP A 1 132 ? -16.231 -12.752 13.723 1.00 59.91 132 ASP A CA 1
ATOM 1032 C C . ASP A 1 132 ? -15.439 -14.084 13.633 1.00 59.91 132 ASP A C 1
ATOM 1034 O O . ASP A 1 132 ? -16.022 -15.160 13.756 1.00 59.91 132 ASP A O 1
ATOM 1038 N N . PHE A 1 133 ? -14.103 -14.030 13.511 1.00 54.94 133 PHE A N 1
ATOM 1039 C CA . PHE A 1 133 ? -13.199 -15.183 13.617 1.00 54.94 133 PHE A CA 1
ATOM 1040 C C . PHE A 1 133 ? -12.709 -15.506 15.042 1.00 54.94 133 PHE A C 1
ATOM 1042 O O . PHE A 1 133 ? -12.172 -16.592 15.260 1.00 54.94 133 PHE A O 1
ATOM 1049 N N . LEU A 1 134 ? -12.860 -14.601 16.013 1.00 59.25 134 LEU A N 1
ATOM 1050 C CA . LEU A 1 134 ? -12.411 -14.789 17.395 1.00 59.25 134 LEU A CA 1
ATOM 1051 C C . LEU A 1 134 ? -13.625 -14.929 18.318 1.00 59.25 134 LEU A C 1
ATOM 1053 O O . LEU A 1 134 ? -14.404 -13.996 18.507 1.00 59.25 134 LEU A O 1
ATOM 1057 N N . GLU A 1 135 ? -13.787 -16.120 18.895 1.00 54.31 135 GLU A N 1
ATOM 1058 C CA . GLU A 1 135 ? -14.904 -16.470 19.772 1.00 54.31 135 GLU A CA 1
ATOM 1059 C C . GLU A 1 135 ? -15.064 -15.454 20.924 1.00 54.31 135 GLU A C 1
ATOM 1061 O O . GLU A 1 135 ? -14.290 -15.438 21.876 1.00 54.31 135 GLU A O 1
ATOM 1066 N N . LYS A 1 136 ? -16.120 -14.632 20.829 1.00 56.69 136 LYS A N 1
ATOM 1067 C CA . LYS A 1 136 ? -16.660 -13.709 21.849 1.00 56.69 136 LYS A CA 1
ATOM 1068 C C . LYS A 1 136 ? -15.726 -12.575 22.311 1.00 56.69 136 LYS A C 1
ATOM 1070 O O . LYS A 1 136 ? -15.059 -12.691 23.339 1.00 56.69 136 LYS A O 1
ATOM 1075 N N . PRO A 1 137 ? -15.794 -11.392 21.677 1.00 58.00 137 PRO A N 1
ATOM 1076 C CA . PRO A 1 137 ? -15.276 -10.178 22.292 1.00 58.00 137 PRO A CA 1
ATOM 1077 C C . PRO A 1 137 ? -16.215 -9.734 23.430 1.00 58.00 137 PRO A C 1
ATOM 1079 O O . PRO A 1 137 ? -17.267 -9.150 23.190 1.00 58.00 137 PRO A O 1
ATOM 1082 N N . GLU A 1 138 ? -15.844 -10.007 24.686 1.00 66.44 138 GLU A N 1
ATOM 1083 C CA . GLU A 1 138 ? -16.541 -9.466 25.873 1.00 66.44 138 GLU A CA 1
ATOM 1084 C C . GLU A 1 138 ? -16.354 -7.945 26.029 1.00 66.44 138 GLU A C 1
ATOM 1086 O O . GLU A 1 138 ? -17.074 -7.298 26.789 1.00 66.44 138 GLU A O 1
ATOM 1091 N N . VAL A 1 139 ? -15.400 -7.355 25.301 1.00 70.12 139 VAL A N 1
ATOM 1092 C CA . VAL A 1 139 ? -15.056 -5.935 25.409 1.00 70.12 139 VAL A CA 1
ATOM 1093 C C . VAL A 1 139 ? -15.721 -5.141 24.276 1.00 70.12 139 VAL A C 1
ATOM 1095 O O . VAL A 1 139 ? -15.499 -5.464 23.104 1.00 70.12 139 VAL A O 1
ATOM 1098 N N . PRO A 1 140 ? -16.503 -4.087 24.589 1.00 68.12 140 PRO A N 1
ATOM 1099 C CA . PRO A 1 140 ? -17.063 -3.182 23.593 1.00 68.12 140 PRO A CA 1
ATOM 1100 C C . PRO A 1 140 ? -15.979 -2.612 22.674 1.00 68.12 140 PRO 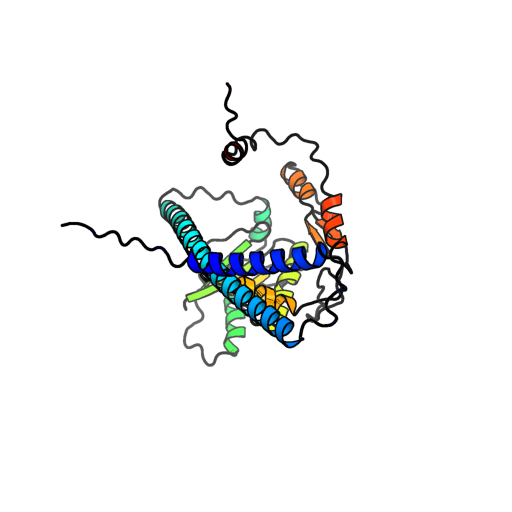A C 1
ATOM 1102 O O . PRO A 1 140 ? -14.935 -2.145 23.130 1.00 68.12 140 PRO A O 1
ATOM 1105 N N . ILE A 1 141 ? -16.242 -2.629 21.369 1.00 74.94 141 ILE A N 1
ATOM 1106 C CA . ILE A 1 141 ? -15.366 -2.064 20.337 1.00 74.94 141 ILE A CA 1
ATOM 1107 C C . ILE A 1 141 ? -15.571 -0.531 20.318 1.00 74.94 141 ILE A C 1
ATOM 1109 O O . ILE A 1 141 ? -16.113 0.021 19.370 1.00 74.94 141 ILE A O 1
ATOM 1113 N N . GLU A 1 142 ? -15.195 0.166 21.394 1.00 68.31 142 GLU A N 1
ATOM 1114 C CA . GLU A 1 142 ? -15.264 1.635 21.542 1.00 68.31 142 GLU A CA 1
ATOM 1115 C C . GLU A 1 142 ? -14.111 2.145 22.436 1.00 68.31 142 GLU A C 1
ATOM 1117 O O . GLU A 1 142 ? -13.651 1.400 23.303 1.00 68.31 142 GLU A O 1
ATOM 1122 N N . PRO A 1 143 ? -13.660 3.415 22.357 1.00 58.78 143 PRO A N 1
ATOM 1123 C CA . PRO A 1 143 ? -13.570 4.344 21.237 1.00 58.78 143 PRO A CA 1
ATOM 1124 C C . PRO A 1 143 ? -12.165 4.329 20.603 1.00 58.78 143 PRO A C 1
ATOM 1126 O O . PRO A 1 143 ? -11.149 4.015 21.227 1.00 58.78 143 PRO A O 1
ATOM 1129 N N . ILE A 1 144 ? -12.120 4.714 19.334 1.00 82.38 144 ILE A N 1
ATOM 1130 C CA . ILE A 1 144 ? -10.924 4.750 18.495 1.00 82.38 144 ILE A CA 1
ATOM 1131 C C . ILE A 1 144 ? -10.248 6.111 18.666 1.00 82.38 144 ILE A C 1
ATOM 1133 O O . ILE A 1 144 ? -10.789 7.133 18.250 1.00 82.38 144 ILE A O 1
ATOM 1137 N N . ALA A 1 145 ? -9.063 6.137 19.271 1.00 91.44 145 ALA A N 1
ATOM 1138 C CA . ALA A 1 145 ? -8.236 7.334 19.315 1.00 91.44 145 ALA A CA 1
ATOM 1139 C C . ALA A 1 145 ? -7.376 7.393 18.048 1.00 91.44 145 ALA A C 1
ATOM 1141 O O . ALA A 1 145 ? -6.500 6.551 17.842 1.00 91.44 145 ALA A O 1
ATOM 1142 N N . ILE A 1 146 ? -7.625 8.389 17.199 1.00 92.75 146 ILE A N 1
ATOM 1143 C CA . ILE A 1 146 ? -6.738 8.712 16.078 1.00 92.75 146 ILE A CA 1
ATOM 1144 C C . ILE A 1 146 ? -5.562 9.505 16.660 1.00 92.75 146 ILE A C 1
ATOM 1146 O O . ILE A 1 146 ? -5.754 10.585 17.221 1.00 92.75 146 ILE A O 1
ATOM 1150 N N . GLU A 1 147 ? -4.355 8.945 16.591 1.00 93.25 147 GLU A N 1
ATOM 1151 C CA . GLU A 1 147 ? -3.138 9.604 17.075 1.00 93.25 147 GLU A CA 1
ATOM 1152 C C . GLU A 1 147 ? -2.667 10.686 16.078 1.00 93.25 147 GLU A C 1
ATOM 1154 O O . GLU A 1 147 ? -3.252 10.899 15.013 1.00 93.25 147 GLU A O 1
ATOM 1159 N N . SER A 1 148 ? -1.589 11.397 16.422 1.00 92.38 148 SER A N 1
ATOM 1160 C CA . SER A 1 148 ? -1.002 12.417 15.549 1.00 92.38 148 SER A CA 1
ATOM 1161 C C . SER A 1 148 ? -0.632 11.849 14.176 1.00 92.38 148 SER A C 1
ATOM 1163 O O . SER A 1 148 ? 0.042 10.823 14.075 1.00 92.38 148 SER A O 1
ATOM 1165 N N . LEU A 1 149 ? -1.034 12.566 13.123 1.00 92.88 149 LEU A N 1
ATOM 1166 C CA . LEU A 1 149 ? -0.753 12.207 11.734 1.00 92.88 149 LEU A CA 1
ATOM 1167 C C . LEU A 1 149 ? 0.745 12.048 11.491 1.00 92.88 149 LEU A C 1
ATOM 1169 O O . LEU A 1 149 ? 1.543 12.895 11.902 1.00 92.88 149 LEU A O 1
ATOM 1173 N N . LEU A 1 150 ? 1.109 11.005 10.749 1.00 91.25 150 LEU A N 1
ATOM 1174 C CA . LEU A 1 150 ? 2.458 10.855 10.218 1.00 91.25 150 LEU A CA 1
ATOM 1175 C C . LEU A 1 150 ? 2.420 11.128 8.719 1.00 91.25 150 LEU A C 1
ATOM 1177 O O . LEU A 1 150 ? 1.549 10.648 7.991 1.00 91.25 150 LEU A O 1
ATOM 1181 N N . PHE A 1 151 ? 3.382 11.911 8.253 1.00 86.81 151 PHE A N 1
ATOM 1182 C CA . PHE A 1 151 ? 3.467 12.305 6.857 1.00 86.81 151 PHE A CA 1
ATOM 1183 C C . PHE A 1 151 ? 4.633 11.581 6.196 1.00 86.81 151 PHE A C 1
ATOM 1185 O O . PHE A 1 151 ? 5.788 11.768 6.576 1.00 86.81 151 PHE A O 1
ATOM 1192 N N . GLY A 1 152 ? 4.312 10.735 5.220 1.00 83.81 152 GLY A N 1
ATOM 1193 C CA . GLY A 1 152 ? 5.287 10.176 4.294 1.00 83.81 152 GLY A CA 1
ATOM 1194 C C . GLY A 1 152 ? 5.481 11.091 3.086 1.00 83.81 152 GLY A C 1
ATOM 1195 O O . GLY A 1 152 ? 4.759 12.071 2.903 1.00 83.81 152 GLY A O 1
ATOM 1196 N N . SER A 1 153 ? 6.429 10.746 2.214 1.00 74.44 153 SER A N 1
ATOM 1197 C CA . SER A 1 153 ? 6.714 11.534 1.005 1.00 74.44 153 SER A CA 1
ATOM 1198 C C . SER A 1 153 ? 5.515 11.654 0.055 1.00 74.44 153 SER A C 1
ATOM 1200 O O . SER A 1 153 ? 5.390 12.660 -0.630 1.00 74.44 153 SER A O 1
ATOM 1202 N N . TYR A 1 154 ? 4.626 10.652 0.031 1.00 79.94 154 TYR A N 1
ATOM 1203 C CA . TYR A 1 154 ? 3.494 10.580 -0.910 1.00 79.94 154 TYR A CA 1
ATOM 1204 C C . TYR A 1 154 ? 2.180 10.108 -0.276 1.00 79.94 154 TYR A C 1
ATOM 1206 O O . TYR A 1 154 ? 1.209 9.845 -0.979 1.00 79.94 154 TYR A O 1
ATOM 1214 N N . HIS A 1 155 ? 2.151 9.930 1.042 1.00 87.38 155 HIS A N 1
ATOM 1215 C CA . HIS A 1 155 ? 1.012 9.340 1.734 1.00 87.38 155 HIS A CA 1
ATOM 1216 C C . HIS A 1 155 ? 0.846 9.948 3.121 1.00 87.38 155 HIS A C 1
ATOM 1218 O O . HIS A 1 155 ? 1.815 10.372 3.757 1.00 87.38 155 HIS A O 1
ATOM 1224 N N . THR A 1 156 ? -0.394 9.964 3.594 1.00 91.06 156 THR A N 1
ATOM 1225 C CA . THR A 1 156 ? -0.720 10.319 4.975 1.00 91.06 156 THR A CA 1
ATOM 1226 C C . THR A 1 156 ? -1.042 9.046 5.736 1.00 91.06 156 THR A C 1
ATOM 1228 O O . THR A 1 156 ? -1.795 8.199 5.249 1.00 91.06 156 THR A O 1
ATOM 1231 N N . LEU A 1 157 ? -0.433 8.900 6.909 1.00 94.12 157 LEU A N 1
ATOM 1232 C CA . LEU A 1 157 ? -0.674 7.793 7.818 1.00 94.12 157 LEU A CA 1
ATOM 1233 C C . LEU A 1 157 ? -1.480 8.297 9.013 1.00 94.12 157 LEU A C 1
ATOM 1235 O O . LEU A 1 157 ? -1.136 9.317 9.617 1.00 94.12 157 LEU A O 1
ATOM 1239 N N . PHE A 1 158 ? -2.511 7.543 9.366 1.00 94.88 158 PHE A N 1
ATOM 1240 C CA . PHE A 1 158 ? -3.371 7.779 10.517 1.00 94.88 158 PHE A CA 1
ATOM 1241 C C . PHE A 1 158 ? -3.159 6.611 11.478 1.00 94.88 158 PHE A C 1
ATOM 1243 O O . PHE A 1 158 ? -3.740 5.541 11.270 1.00 94.88 158 PHE A O 1
ATOM 1250 N N . PRO A 1 159 ? -2.278 6.755 12.483 1.00 95.38 159 PRO A N 1
ATOM 1251 C CA . PRO A 1 159 ? -2.154 5.747 13.516 1.00 95.38 159 PRO A CA 1
ATOM 1252 C C . PRO A 1 159 ? -3.438 5.736 14.342 1.00 95.38 159 PRO A C 1
ATOM 1254 O O . PRO A 1 159 ? -3.964 6.776 14.741 1.00 95.38 159 PRO A O 1
ATOM 1257 N N . ILE A 1 160 ? -3.958 4.541 14.562 1.00 94.94 160 ILE A N 1
ATOM 1258 C CA . ILE A 1 160 ? -5.248 4.295 15.183 1.00 94.94 160 ILE A CA 1
ATOM 1259 C C . ILE A 1 160 ? -5.012 3.439 16.417 1.00 94.94 160 ILE A C 1
ATOM 1261 O O . ILE A 1 160 ? -4.412 2.369 16.324 1.00 94.94 160 ILE A O 1
ATOM 1265 N N . LYS A 1 161 ? -5.502 3.887 17.569 1.00 93.62 161 LYS A N 1
ATOM 1266 C CA . LYS A 1 161 ? -5.409 3.157 18.831 1.00 93.62 161 LYS A CA 1
ATOM 1267 C C . LYS A 1 161 ? -6.798 2.794 19.335 1.00 93.62 161 LYS A C 1
ATOM 1269 O O . LYS A 1 161 ? -7.668 3.652 19.457 1.00 93.62 161 LYS A O 1
ATOM 1274 N N . PHE A 1 162 ? -6.977 1.527 19.672 1.00 91.88 162 PHE A N 1
ATOM 1275 C CA . PHE A 1 162 ? -8.209 1.012 20.256 1.00 91.88 162 PHE A CA 1
ATOM 1276 C C . PHE A 1 162 ? -8.137 0.972 21.788 1.00 91.88 162 PHE A C 1
ATOM 1278 O O . PHE A 1 162 ? -7.051 1.013 22.377 1.00 91.88 162 PHE A O 1
ATOM 1285 N N . GLY A 1 163 ? -9.303 0.873 22.435 1.00 88.56 163 GLY A N 1
ATOM 1286 C CA . GLY A 1 163 ? -9.425 0.819 23.897 1.00 88.56 163 GLY A CA 1
ATOM 1287 C C . GLY A 1 163 ? -8.715 -0.377 24.545 1.00 88.56 163 GLY A C 1
ATOM 1288 O O . GLY A 1 163 ? -8.228 -0.266 25.665 1.00 88.56 163 GLY A O 1
ATOM 1289 N N . ASP A 1 164 ? -8.567 -1.484 23.818 1.00 87.19 164 ASP A N 1
ATOM 1290 C CA . ASP A 1 164 ? -7.855 -2.693 24.252 1.00 87.19 164 ASP A CA 1
ATOM 1291 C C . ASP A 1 164 ? -6.330 -2.626 24.042 1.00 87.19 164 ASP A C 1
ATOM 1293 O O . ASP A 1 164 ? -5.610 -3.581 24.321 1.00 87.19 164 ASP A O 1
ATOM 1297 N N . GLY A 1 165 ? -5.819 -1.495 23.550 1.00 88.50 165 GLY A N 1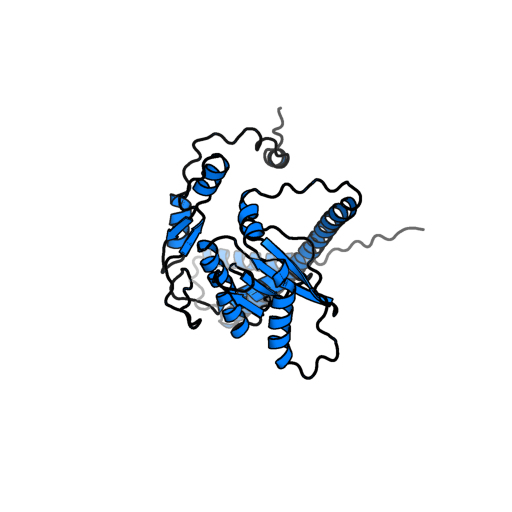
ATOM 1298 C CA . GLY A 1 165 ? -4.395 -1.282 23.303 1.00 88.50 165 GLY A CA 1
ATOM 1299 C C . GLY A 1 165 ? -3.910 -1.739 21.928 1.00 88.50 165 GLY A C 1
ATOM 1300 O O . GLY A 1 165 ? -2.750 -1.467 21.600 1.00 88.50 165 GLY A O 1
ATOM 1301 N N . LEU A 1 166 ? -4.771 -2.356 21.109 1.00 89.69 166 LEU A N 1
ATOM 1302 C CA . LEU A 1 166 ? -4.462 -2.680 19.718 1.00 89.69 166 LEU A CA 1
ATOM 1303 C C . LEU A 1 166 ? -4.159 -1.396 18.933 1.00 89.69 166 LEU A C 1
ATOM 1305 O O . LEU A 1 166 ? -4.770 -0.345 19.166 1.00 89.69 166 LEU A O 1
ATOM 1309 N N . ARG A 1 167 ? -3.207 -1.479 18.000 1.00 93.38 167 ARG A N 1
ATOM 1310 C CA . ARG A 1 167 ? -2.816 -0.355 17.147 1.00 93.38 167 ARG A CA 1
ATOM 1311 C C . ARG A 1 167 ? -2.865 -0.737 15.683 1.00 93.38 167 ARG A C 1
ATOM 1313 O O . ARG A 1 167 ? -2.219 -1.700 15.277 1.00 93.38 167 ARG A O 1
ATOM 1320 N N . TRP A 1 168 ? -3.567 0.064 14.900 1.00 95.25 168 TRP A N 1
ATOM 1321 C CA . TRP A 1 168 ? -3.621 -0.036 13.447 1.00 95.25 168 TRP A CA 1
ATOM 1322 C C . TRP A 1 168 ? -3.040 1.214 12.806 1.00 95.25 168 TRP A C 1
ATOM 1324 O O . TRP A 1 168 ? -2.793 2.227 13.463 1.00 95.25 168 TRP A O 1
ATOM 1334 N N . ILE A 1 169 ? -2.811 1.136 11.507 1.00 95.62 169 ILE A N 1
ATOM 1335 C CA . ILE A 1 169 ? -2.391 2.262 10.696 1.00 95.62 169 ILE A CA 1
ATOM 1336 C C . ILE A 1 169 ? -3.228 2.289 9.423 1.00 95.62 169 ILE A C 1
ATOM 1338 O O . ILE A 1 169 ? -3.291 1.309 8.680 1.00 95.62 169 ILE A O 1
ATOM 1342 N N . LEU A 1 170 ? -3.890 3.418 9.177 1.00 96.00 170 LEU A N 1
ATOM 1343 C CA . LEU A 1 170 ? -4.498 3.690 7.882 1.00 96.00 170 LEU A CA 1
ATOM 1344 C C . LEU A 1 170 ? -3.495 4.473 7.043 1.00 96.00 170 LEU A C 1
ATOM 1346 O O . LEU A 1 170 ? -3.056 5.551 7.438 1.00 96.00 170 LEU A O 1
ATOM 1350 N N . LYS A 1 171 ? -3.169 3.961 5.866 1.00 95.38 171 LYS A N 1
ATOM 1351 C CA . LYS A 1 171 ? -2.407 4.664 4.839 1.00 95.38 171 LYS A CA 1
ATOM 1352 C C . LYS A 1 171 ? -3.359 5.119 3.744 1.00 95.38 171 LYS A C 1
ATOM 1354 O O . LYS A 1 171 ? -4.041 4.292 3.150 1.00 95.38 171 LYS A O 1
ATOM 1359 N N . SER A 1 172 ? -3.394 6.419 3.467 1.00 93.44 172 SER A N 1
ATOM 1360 C CA . SER A 1 172 ? -4.257 7.017 2.441 1.00 93.44 172 SER A CA 1
ATOM 1361 C C . SER A 1 172 ? -3.459 7.867 1.450 1.00 93.44 172 SER A C 1
ATOM 1363 O O . SER A 1 172 ? -2.354 8.343 1.742 1.00 93.44 172 SER A O 1
ATOM 1365 N N . SER A 1 173 ? -4.035 8.043 0.261 1.00 89.56 173 SER A N 1
ATOM 1366 C CA . SER A 1 173 ? -3.503 8.864 -0.824 1.00 89.56 173 SER A CA 1
ATOM 1367 C C . SER A 1 173 ? -4.584 9.749 -1.464 1.00 89.56 173 SER A C 1
ATOM 1369 O O . SER A 1 173 ? -5.769 9.437 -1.392 1.00 89.56 173 SER A O 1
ATOM 1371 N N . SER A 1 174 ? -4.199 10.866 -2.095 1.00 82.31 174 SER A N 1
ATOM 1372 C CA . SER A 1 174 ? -5.142 11.883 -2.615 1.00 82.31 174 SER A CA 1
ATOM 1373 C C . SER A 1 174 ? -5.626 11.674 -4.048 1.00 82.31 174 SER A C 1
ATOM 1375 O O . SER A 1 174 ? -6.572 12.353 -4.468 1.00 82.31 174 SER A O 1
ATOM 1377 N N . ASN A 1 175 ? -4.957 10.834 -4.842 1.00 78.19 175 ASN A N 1
ATOM 1378 C CA . ASN A 1 175 ? -5.165 10.786 -6.288 1.00 78.19 175 ASN A CA 1
ATOM 1379 C C . ASN A 1 175 ? -5.340 9.358 -6.828 1.00 78.19 175 ASN A C 1
ATOM 1381 O O . ASN A 1 175 ? -4.913 8.374 -6.229 1.00 78.19 175 ASN A O 1
ATOM 1385 N N . ALA A 1 176 ? -5.982 9.253 -7.995 1.00 73.50 176 ALA A N 1
ATOM 1386 C CA . ALA A 1 176 ? -6.262 7.973 -8.645 1.00 73.50 176 ALA A CA 1
ATOM 1387 C C . ALA A 1 176 ? -4.981 7.211 -9.037 1.00 73.50 176 ALA A C 1
ATOM 1389 O O . ALA A 1 176 ? -4.953 5.985 -8.995 1.00 73.50 176 ALA A O 1
ATOM 1390 N N . SER A 1 177 ? -3.894 7.923 -9.363 1.00 75.06 177 SER A N 1
ATOM 1391 C CA . SER A 1 177 ? -2.587 7.297 -9.614 1.00 75.06 177 SER A CA 1
ATOM 1392 C C . SER A 1 177 ? -2.074 6.555 -8.372 1.00 75.06 177 SER A C 1
ATOM 1394 O O . SER A 1 177 ? -1.585 5.426 -8.461 1.00 75.06 177 SER A O 1
ATOM 1396 N N . ALA A 1 178 ? -2.271 7.136 -7.190 1.00 78.00 178 ALA A N 1
ATOM 1397 C CA . ALA A 1 178 ? -1.864 6.539 -5.933 1.00 78.00 178 ALA A CA 1
ATOM 1398 C C . ALA A 1 178 ? -2.761 5.372 -5.496 1.00 78.00 178 ALA A C 1
ATOM 1400 O O . ALA A 1 178 ? -2.275 4.492 -4.792 1.00 78.00 178 ALA A O 1
ATOM 1401 N N . ALA A 1 179 ? -3.996 5.260 -5.999 1.00 83.88 179 ALA A N 1
ATOM 1402 C CA . ALA A 1 179 ? -4.791 4.039 -5.838 1.00 83.88 179 ALA A CA 1
ATOM 1403 C C . ALA A 1 179 ? -4.078 2.807 -6.419 1.00 83.88 179 ALA A C 1
ATOM 1405 O O . ALA A 1 179 ? -4.025 1.751 -5.788 1.00 83.88 179 ALA A O 1
ATOM 1406 N N . SER A 1 180 ? -3.485 2.948 -7.611 1.00 82.12 180 SER A N 1
ATOM 1407 C CA . SER A 1 180 ? -2.698 1.877 -8.231 1.00 82.12 180 SER A CA 1
ATOM 1408 C C . SER A 1 180 ? -1.442 1.558 -7.421 1.00 82.12 180 SER A C 1
ATOM 1410 O O . SER A 1 180 ? -1.060 0.391 -7.325 1.00 82.12 180 SER A O 1
ATOM 1412 N N . ALA A 1 181 ? -0.805 2.573 -6.830 1.00 84.50 181 ALA A N 1
ATOM 1413 C CA . ALA A 1 181 ? 0.356 2.383 -5.965 1.00 84.50 181 ALA A CA 1
ATOM 1414 C C . ALA A 1 181 ? -0.018 1.629 -4.679 1.00 84.50 181 ALA A C 1
ATOM 1416 O O . ALA A 1 181 ? 0.644 0.654 -4.342 1.00 84.50 181 ALA A O 1
ATOM 1417 N N . LEU A 1 182 ? -1.121 2.005 -4.022 1.00 90.38 182 LEU A N 1
ATOM 1418 C CA . LEU A 1 182 ? -1.627 1.304 -2.839 1.00 90.38 182 LEU A CA 1
ATOM 1419 C C . LEU A 1 182 ? -2.030 -0.138 -3.166 1.00 90.38 182 LEU A C 1
ATOM 1421 O O . LEU A 1 182 ? -1.713 -1.047 -2.407 1.00 90.38 182 LEU A O 1
ATOM 1425 N N . ARG A 1 183 ? -2.647 -0.385 -4.329 1.00 90.12 183 ARG A N 1
ATOM 1426 C CA . ARG A 1 183 ? -2.912 -1.756 -4.799 1.00 90.12 183 ARG A CA 1
ATOM 1427 C C . ARG A 1 183 ? -1.624 -2.567 -4.945 1.00 90.12 183 ARG A C 1
ATOM 1429 O O . ARG A 1 183 ? -1.568 -3.710 -4.502 1.00 90.12 183 ARG A O 1
ATOM 1436 N N . SER A 1 184 ? -0.602 -1.956 -5.543 1.00 86.38 184 SER A N 1
ATOM 1437 C CA . SER A 1 184 ? 0.715 -2.571 -5.758 1.00 86.38 184 SER A CA 1
ATOM 1438 C C . SER A 1 184 ? 1.504 -2.774 -4.461 1.00 86.38 184 SER A C 1
ATOM 1440 O O . SER A 1 184 ? 2.549 -3.408 -4.486 1.00 86.38 184 SER A O 1
ATOM 1442 N N . GLU A 1 185 ? 1.025 -2.248 -3.335 1.00 91.69 185 GLU A N 1
ATOM 1443 C CA . GLU A 1 185 ? 1.586 -2.474 -2.003 1.00 91.69 185 GLU A CA 1
ATOM 1444 C C . GLU A 1 185 ? 0.778 -3.532 -1.239 1.00 91.69 185 GLU A C 1
ATOM 1446 O O . GLU A 1 185 ? 1.337 -4.520 -0.769 1.00 91.69 185 GLU A O 1
ATOM 1451 N N . ALA A 1 186 ? -0.548 -3.377 -1.185 1.00 93.31 186 ALA A N 1
ATOM 1452 C CA . ALA A 1 186 ? -1.439 -4.257 -0.435 1.00 93.31 186 ALA A CA 1
ATOM 1453 C C . ALA A 1 186 ? -1.442 -5.704 -0.952 1.00 93.31 186 ALA A C 1
ATOM 1455 O O . ALA A 1 186 ? -1.430 -6.645 -0.156 1.00 93.31 186 ALA A O 1
ATOM 1456 N N . LEU A 1 187 ? -1.469 -5.901 -2.275 1.00 91.50 187 LEU A N 1
ATOM 1457 C CA . LEU A 1 187 ? -1.586 -7.241 -2.856 1.00 91.50 187 LEU A CA 1
ATOM 1458 C C . LEU A 1 187 ? -0.298 -8.064 -2.710 1.00 91.50 187 LEU A C 1
ATOM 1460 O O . LEU A 1 187 ? -0.398 -9.204 -2.255 1.00 91.50 187 LEU A O 1
ATOM 1464 N N . PRO A 1 188 ? 0.909 -7.516 -2.961 1.00 90.88 188 PRO A N 1
ATOM 1465 C CA . PRO A 1 188 ? 2.140 -8.228 -2.629 1.00 90.88 188 PRO A CA 1
ATOM 1466 C C . PRO A 1 188 ? 2.284 -8.535 -1.140 1.00 90.88 188 PRO A C 1
ATOM 1468 O O . PRO A 1 188 ? 2.747 -9.618 -0.805 1.00 90.88 188 PRO A O 1
ATOM 1471 N N . MET A 1 189 ? 1.866 -7.636 -0.239 1.00 91.00 189 MET A N 1
ATOM 1472 C CA . MET A 1 189 ? 1.892 -7.929 1.201 1.00 91.00 189 MET A CA 1
ATOM 1473 C C . MET A 1 189 ? 1.042 -9.157 1.540 1.00 91.00 189 MET A C 1
ATOM 1475 O O . MET A 1 189 ? 1.515 -10.041 2.248 1.00 91.00 189 MET A O 1
ATOM 1479 N N . ARG A 1 190 ? -0.174 -9.253 0.986 1.00 91.06 190 ARG A N 1
ATOM 1480 C CA . ARG A 1 190 ? -1.039 -10.433 1.153 1.00 91.06 190 ARG A CA 1
ATOM 1481 C C . ARG A 1 190 ? -0.413 -11.697 0.570 1.00 91.06 190 ARG A C 1
ATOM 1483 O O . ARG A 1 190 ? -0.408 -12.720 1.242 1.00 91.06 190 ARG A O 1
ATOM 1490 N N . LEU A 1 191 ? 0.153 -11.615 -0.635 1.00 90.31 191 LEU A N 1
ATOM 1491 C CA . LEU A 1 191 ? 0.843 -12.741 -1.269 1.00 90.31 191 LEU A CA 1
ATOM 1492 C C . LEU A 1 191 ? 1.996 -13.257 -0.396 1.00 90.31 191 LEU A C 1
ATOM 1494 O O . LEU A 1 191 ? 2.096 -14.454 -0.141 1.00 90.31 191 LEU A O 1
ATOM 1498 N N . ILE A 1 192 ? 2.837 -12.349 0.109 1.00 89.25 192 ILE A N 1
ATOM 1499 C CA . ILE A 1 192 ? 3.976 -12.713 0.956 1.00 89.25 192 ILE A CA 1
ATOM 1500 C C . ILE A 1 192 ? 3.497 -13.332 2.272 1.00 89.25 192 ILE A C 1
ATOM 1502 O O . ILE A 1 192 ? 4.072 -14.326 2.696 1.00 89.25 192 ILE A O 1
ATOM 1506 N N . LEU A 1 193 ? 2.444 -12.799 2.899 1.00 88.69 193 LEU A N 1
ATOM 1507 C CA . LEU A 1 193 ? 1.882 -13.360 4.136 1.00 88.69 193 LEU A CA 1
ATOM 1508 C C . LEU A 1 193 ? 1.319 -14.779 3.952 1.00 88.69 193 LEU A C 1
ATOM 1510 O O . LEU A 1 193 ? 1.362 -15.575 4.886 1.00 88.69 193 LEU A O 1
ATOM 1514 N N . CYS A 1 194 ? 0.810 -15.118 2.765 1.00 86.75 194 CYS A N 1
ATOM 1515 C CA . CYS A 1 194 ? 0.327 -16.469 2.474 1.00 86.75 194 CYS A CA 1
ATOM 1516 C C . CYS A 1 194 ? 1.461 -17.488 2.293 1.00 86.75 194 CYS A C 1
ATOM 1518 O O . CYS A 1 194 ? 1.294 -18.658 2.634 1.00 86.75 194 CYS A O 1
ATOM 1520 N N . GLU A 1 195 ? 2.595 -17.066 1.735 1.00 86.12 195 GLU A N 1
ATOM 1521 C CA . GLU A 1 195 ? 3.652 -17.979 1.279 1.00 86.12 195 GLU A CA 1
ATOM 1522 C C . GLU A 1 195 ? 4.925 -17.944 2.138 1.00 86.12 195 GLU A C 1
ATOM 1524 O O . GLU A 1 195 ? 5.747 -18.864 2.074 1.00 86.12 195 GLU A O 1
ATOM 1529 N N . ALA A 1 196 ? 5.107 -16.908 2.955 1.00 87.44 196 ALA A N 1
ATOM 1530 C CA . ALA A 1 196 ? 6.318 -16.694 3.724 1.00 87.44 196 ALA A CA 1
ATOM 1531 C C . ALA A 1 196 ? 6.041 -16.408 5.198 1.00 87.44 196 ALA A C 1
ATOM 1533 O O . ALA A 1 196 ? 5.064 -15.779 5.585 1.00 87.44 196 ALA A O 1
ATOM 1534 N N . SER A 1 197 ? 6.996 -16.806 6.034 1.00 86.06 197 SER A N 1
ATOM 1535 C CA . SER A 1 197 ? 6.981 -16.543 7.480 1.00 86.06 197 SER A CA 1
ATOM 1536 C C . SER A 1 197 ? 7.542 -15.164 7.855 1.00 86.06 197 SER A C 1
ATOM 1538 O O . SER A 1 197 ? 7.892 -14.912 9.011 1.00 86.06 197 SER A O 1
ATOM 1540 N N . VAL A 1 198 ? 7.681 -14.268 6.873 1.00 83.38 198 VAL A N 1
ATOM 1541 C CA . VAL A 1 198 ? 8.220 -12.924 7.089 1.00 83.38 198 VAL A CA 1
ATOM 1542 C C . VAL A 1 198 ? 7.231 -12.125 7.929 1.00 83.38 198 VAL A C 1
ATOM 1544 O O . VAL A 1 198 ? 6.058 -12.062 7.568 1.00 83.38 198 VAL A O 1
ATOM 1547 N N . PRO A 1 199 ? 7.679 -11.475 9.019 1.00 82.31 199 PRO A N 1
ATOM 1548 C CA . PRO A 1 199 ? 6.802 -10.639 9.817 1.00 82.31 199 PRO A CA 1
ATOM 1549 C C . PRO A 1 199 ? 6.471 -9.372 9.019 1.00 82.31 199 PRO A C 1
ATOM 1551 O O . PRO A 1 199 ? 7.224 -8.397 9.042 1.00 82.31 199 PRO A O 1
ATOM 1554 N N . LEU A 1 200 ? 5.362 -9.406 8.286 1.00 86.56 200 LEU A N 1
ATOM 1555 C CA . LEU A 1 200 ? 4.759 -8.245 7.645 1.00 86.56 200 LEU A CA 1
ATOM 1556 C C . LEU A 1 200 ? 3.528 -7.801 8.441 1.00 86.56 200 LEU A C 1
ATOM 1558 O O . LEU A 1 200 ? 2.918 -8.622 9.123 1.00 86.56 200 LEU A O 1
ATOM 1562 N N . PRO A 1 201 ? 3.157 -6.512 8.377 1.00 89.44 201 PRO A N 1
ATOM 1563 C CA . PRO A 1 201 ? 1.880 -6.074 8.911 1.00 89.44 201 PRO A CA 1
ATOM 1564 C C . PRO A 1 201 ? 0.732 -6.706 8.120 1.00 89.44 201 PRO A C 1
ATOM 1566 O O . PRO A 1 201 ? 0.747 -6.673 6.886 1.00 89.44 201 PRO A O 1
ATOM 1569 N N . ASP A 1 202 ? -0.281 -7.207 8.820 1.00 91.38 202 ASP A N 1
ATOM 1570 C CA . ASP A 1 202 ? -1.480 -7.737 8.176 1.00 91.38 202 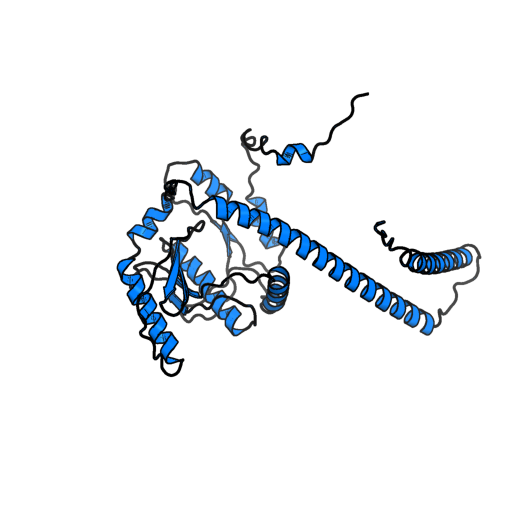ASP A CA 1
ATOM 1571 C C . ASP A 1 202 ? -2.279 -6.624 7.489 1.00 91.38 202 ASP A C 1
ATOM 1573 O O . ASP A 1 202 ? -2.481 -5.538 8.041 1.00 91.38 202 ASP A O 1
ATOM 1577 N N . VAL A 1 203 ? -2.757 -6.906 6.272 1.00 94.38 203 VAL A N 1
ATOM 1578 C CA . VAL A 1 203 ? -3.636 -6.012 5.501 1.00 94.38 203 VAL A CA 1
ATOM 1579 C C . VAL A 1 203 ? -5.093 -6.356 5.793 1.00 94.38 203 VAL A C 1
ATOM 1581 O O . VAL A 1 203 ? -5.719 -7.161 5.091 1.00 94.38 203 VAL A O 1
ATOM 1584 N N . LEU A 1 204 ? -5.627 -5.703 6.820 1.00 94.12 204 LEU A N 1
ATOM 1585 C CA . LEU A 1 204 ? -6.970 -5.916 7.355 1.00 94.12 204 LEU A CA 1
ATOM 1586 C C . LEU A 1 204 ? -8.058 -5.500 6.362 1.00 94.12 204 LEU A C 1
ATOM 1588 O O . LEU A 1 204 ? -9.003 -6.245 6.119 1.00 94.12 204 LEU A O 1
ATOM 1592 N N . ALA A 1 205 ? -7.901 -4.332 5.738 1.00 95.25 205 ALA A N 1
ATOM 1593 C CA . ALA A 1 205 ? -8.795 -3.860 4.687 1.00 95.25 205 ALA A CA 1
ATOM 1594 C C . ALA A 1 205 ? -8.034 -3.044 3.641 1.00 95.25 205 ALA A C 1
ATOM 1596 O O . ALA A 1 205 ? -7.019 -2.407 3.925 1.00 95.25 205 ALA A O 1
ATOM 1597 N N . PHE A 1 206 ? -8.534 -3.063 2.412 1.00 94.88 206 PHE A N 1
ATOM 1598 C CA . PHE A 1 206 ? -7.961 -2.324 1.298 1.00 94.88 206 PHE A CA 1
ATOM 1599 C C . PHE A 1 206 ? -9.072 -1.889 0.350 1.00 94.88 206 PHE A C 1
ATOM 1601 O O . PHE A 1 206 ? -9.883 -2.716 -0.063 1.00 94.88 206 PHE A O 1
ATOM 1608 N N . ASP A 1 207 ? -9.059 -0.614 -0.028 1.00 93.69 207 ASP A N 1
ATOM 1609 C CA . ASP A 1 207 ? -9.962 -0.064 -1.030 1.00 93.69 207 ASP A CA 1
ATOM 1610 C C . ASP A 1 207 ? -9.201 0.912 -1.935 1.00 93.69 207 ASP A C 1
ATOM 1612 O O . ASP A 1 207 ? -8.559 1.854 -1.474 1.00 93.69 207 ASP A O 1
ATOM 1616 N N . ALA A 1 208 ? -9.247 0.672 -3.244 1.00 91.62 208 ALA A N 1
ATOM 1617 C CA . ALA A 1 208 ? -8.574 1.499 -4.245 1.00 91.62 208 ALA A CA 1
ATOM 1618 C C . ALA A 1 208 ? -9.482 2.593 -4.836 1.00 91.62 208 ALA A C 1
ATOM 1620 O O . ALA A 1 208 ? -9.046 3.371 -5.683 1.00 91.62 208 ALA A O 1
ATOM 1621 N N . THR A 1 209 ? -10.764 2.601 -4.491 1.00 90.62 209 THR A N 1
ATOM 1622 C CA . THR A 1 209 ? -11.777 3.453 -5.111 1.00 90.62 209 THR A CA 1
ATOM 1623 C C . THR A 1 209 ? -11.904 4.791 -4.384 1.00 90.62 209 THR A C 1
ATOM 1625 O O . THR A 1 209 ? -11.348 5.001 -3.307 1.00 90.62 209 THR A O 1
ATOM 1628 N N . LEU A 1 210 ? -12.609 5.733 -5.010 1.00 90.00 210 LEU A N 1
ATOM 1629 C CA . LEU A 1 210 ? -13.050 6.971 -4.357 1.00 90.00 210 LEU A CA 1
ATOM 1630 C C . LEU A 1 210 ? -14.489 6.863 -3.837 1.00 90.00 210 LEU A C 1
ATOM 1632 O O . LEU A 1 210 ? -14.940 7.748 -3.119 1.00 90.00 210 LEU A O 1
ATOM 1636 N N . ASP A 1 211 ? -15.195 5.791 -4.201 1.00 91.81 211 ASP A N 1
ATOM 1637 C CA . ASP A 1 211 ? -16.601 5.549 -3.870 1.00 91.81 211 ASP A CA 1
ATOM 1638 C C . ASP A 1 211 ? -16.730 4.678 -2.614 1.00 91.81 211 ASP A C 1
ATOM 1640 O O . ASP A 1 211 ? -17.495 3.721 -2.550 1.00 91.81 211 ASP A O 1
ATOM 1644 N N . ASN A 1 212 ? -15.900 4.982 -1.618 1.00 92.50 212 ASN A N 1
ATOM 1645 C CA . ASN A 1 212 ? -15.901 4.306 -0.330 1.00 92.50 212 ASN A CA 1
ATOM 1646 C C . ASN A 1 212 ? -16.244 5.284 0.793 1.00 92.50 212 ASN A C 1
ATOM 1648 O O . ASN A 1 212 ? -16.307 6.501 0.594 1.00 92.50 212 ASN A O 1
ATOM 1652 N N . GLU A 1 213 ? -16.458 4.751 1.994 1.00 94.06 213 GLU A N 1
ATOM 1653 C CA . GLU A 1 213 ? -16.865 5.539 3.163 1.00 94.06 213 GLU A CA 1
ATOM 1654 C C . GLU A 1 213 ? -15.886 6.677 3.489 1.00 94.06 213 GLU A C 1
ATOM 1656 O O . GLU A 1 213 ? -16.302 7.728 3.974 1.00 94.06 213 GLU A O 1
ATOM 1661 N N . LEU A 1 214 ? -14.599 6.500 3.172 1.00 94.00 214 LEU A N 1
ATOM 1662 C CA . LEU A 1 214 ? -13.544 7.478 3.434 1.00 94.00 214 LEU A CA 1
ATOM 1663 C C . LEU A 1 214 ? -13.356 8.491 2.293 1.00 94.00 214 LEU A C 1
ATOM 1665 O O . LEU A 1 214 ? -12.684 9.504 2.490 1.00 94.00 214 LEU A O 1
ATOM 1669 N N . GLY A 1 215 ? -13.943 8.247 1.117 1.00 92.88 215 GLY A N 1
ATOM 1670 C CA . GLY A 1 215 ? -13.824 9.102 -0.069 1.00 92.88 215 GLY A CA 1
ATOM 1671 C C . GLY A 1 215 ? -12.440 9.081 -0.729 1.00 92.88 215 GLY A C 1
ATOM 1672 O O . GLY A 1 215 ? -12.116 9.977 -1.512 1.00 92.88 215 GLY A O 1
ATOM 1673 N N . CYS A 1 216 ? -11.589 8.103 -0.398 1.00 92.69 216 CYS A N 1
ATOM 1674 C CA . CYS A 1 216 ? -10.219 8.033 -0.907 1.00 92.69 216 CYS A CA 1
ATOM 1675 C C . CYS A 1 216 ? -9.654 6.604 -0.912 1.00 92.69 216 CYS A C 1
ATOM 1677 O O . CYS A 1 216 ? -10.084 5.774 -0.107 1.00 92.69 216 CYS A O 1
ATOM 1679 N N . PRO A 1 217 ? -8.623 6.321 -1.728 1.00 94.25 217 PRO A N 1
ATOM 1680 C CA . PRO A 1 217 ? -7.962 5.027 -1.731 1.00 94.25 217 PRO A CA 1
ATOM 1681 C C . PRO A 1 217 ? -7.147 4.849 -0.445 1.00 94.25 217 PRO A C 1
ATOM 1683 O O . PRO A 1 217 ? -6.390 5.749 -0.054 1.00 94.25 217 PRO A O 1
ATOM 1686 N N . CYS A 1 218 ? -7.271 3.692 0.202 1.00 95.06 218 CYS A N 1
ATOM 1687 C CA . CYS A 1 218 ? -6.636 3.427 1.485 1.00 95.06 218 CYS A CA 1
ATOM 1688 C C . CYS A 1 218 ? -6.242 1.957 1.700 1.00 95.06 218 CYS A C 1
ATOM 1690 O O . CYS A 1 218 ? -6.831 1.032 1.141 1.00 95.06 218 CYS A O 1
ATOM 1692 N N . ILE A 1 219 ? -5.234 1.760 2.549 1.00 95.94 219 ILE A N 1
ATOM 1693 C CA . ILE A 1 219 ? -4.848 0.471 3.130 1.00 95.94 219 ILE A CA 1
ATOM 1694 C C . ILE A 1 219 ? -4.989 0.616 4.641 1.00 95.94 219 ILE A C 1
ATOM 1696 O O . ILE A 1 219 ? -4.400 1.525 5.227 1.00 95.94 219 ILE A O 1
ATOM 1700 N N . LEU A 1 220 ? -5.747 -0.272 5.270 1.00 96.00 220 LEU A N 1
ATOM 1701 C CA . LEU A 1 220 ? -5.805 -0.409 6.718 1.00 96.00 220 LEU A CA 1
ATOM 1702 C C . LEU A 1 220 ? -5.053 -1.677 7.105 1.00 96.00 220 LEU A C 1
ATOM 1704 O O . LEU A 1 220 ? -5.380 -2.765 6.629 1.00 96.00 220 LEU A O 1
ATOM 1708 N N . GLY A 1 221 ? -4.053 -1.535 7.965 1.00 94.44 221 GLY A N 1
ATOM 1709 C CA . GLY A 1 221 ? -3.266 -2.666 8.435 1.00 94.44 221 GLY A CA 1
ATOM 1710 C C . GLY A 1 221 ? -2.855 -2.544 9.890 1.00 94.44 221 GLY A C 1
ATOM 1711 O O . GLY A 1 221 ? -3.063 -1.512 10.535 1.00 94.44 221 GLY A O 1
ATOM 1712 N N . GLU A 1 222 ? -2.264 -3.608 10.414 1.00 93.19 222 GLU A N 1
ATOM 1713 C CA . GLU A 1 222 ? -1.722 -3.602 11.768 1.00 93.19 222 GLU A CA 1
ATOM 1714 C C . GLU A 1 222 ? -0.510 -2.674 11.890 1.00 93.19 222 GLU A C 1
ATOM 1716 O O . GLU A 1 222 ? 0.320 -2.554 10.987 1.00 93.19 222 GLU A O 1
ATOM 1721 N N . MET A 1 223 ? -0.376 -1.996 13.030 1.00 90.19 223 MET A N 1
ATOM 1722 C CA . MET A 1 223 ? 0.798 -1.174 13.293 1.00 90.19 223 MET A CA 1
ATOM 1723 C C . MET A 1 223 ? 1.888 -2.030 13.937 1.00 90.19 223 MET A C 1
ATOM 1725 O O . MET A 1 223 ? 1.824 -2.364 15.121 1.00 90.19 223 MET A O 1
ATOM 1729 N N . MET A 1 224 ? 2.940 -2.337 13.179 1.00 83.06 224 MET A N 1
ATOM 1730 C CA . MET A 1 224 ? 4.091 -3.051 13.726 1.00 83.06 224 MET A CA 1
ATOM 1731 C C . MET A 1 224 ? 4.921 -2.151 14.647 1.00 83.06 224 MET A C 1
ATOM 1733 O O . MET A 1 224 ? 5.505 -1.147 14.229 1.00 83.06 224 MET A O 1
ATOM 1737 N N . VAL A 1 225 ? 5.044 -2.553 15.910 1.00 76.06 225 VAL A N 1
ATOM 1738 C CA . VAL A 1 225 ? 6.014 -1.963 16.837 1.00 76.06 225 VAL A CA 1
ATOM 1739 C C . VAL A 1 225 ? 7.394 -2.542 16.520 1.00 76.06 225 VAL A C 1
ATOM 1741 O O . VAL A 1 225 ? 7.565 -3.759 16.456 1.00 76.06 225 VAL A O 1
ATOM 1744 N N . HIS A 1 226 ? 8.383 -1.673 16.294 1.00 63.84 226 HIS A N 1
ATOM 1745 C CA . HIS A 1 226 ? 9.735 -2.080 15.903 1.00 63.84 226 HIS A CA 1
ATOM 1746 C C . HIS A 1 226 ? 10.339 -3.090 16.891 1.00 63.84 226 HIS A C 1
ATOM 1748 O O . HIS A 1 226 ? 10.379 -2.846 18.099 1.00 63.84 226 HIS A O 1
ATOM 1754 N N . ARG A 1 227 ? 10.869 -4.200 16.365 1.00 57.56 227 ARG A N 1
ATOM 1755 C CA . ARG A 1 227 ? 11.651 -5.176 17.136 1.00 57.56 227 ARG A CA 1
ATOM 1756 C C . ARG A 1 227 ? 13.134 -4.814 17.112 1.00 57.56 227 ARG A C 1
ATOM 1758 O O . ARG A 1 227 ? 13.668 -4.340 16.118 1.00 57.56 227 ARG A O 1
ATOM 1765 N N . THR A 1 228 ? 13.821 -5.072 18.219 1.00 62.22 228 THR A N 1
ATOM 1766 C CA . THR A 1 228 ? 15.241 -4.752 18.452 1.00 62.22 228 THR A CA 1
ATOM 1767 C C . THR A 1 228 ? 16.236 -5.651 17.702 1.00 62.22 228 THR A C 1
ATOM 1769 O O . THR A 1 228 ? 17.437 -5.411 17.788 1.00 62.22 228 THR A O 1
ATOM 1772 N N . ARG A 1 229 ? 15.782 -6.657 16.937 1.00 72.25 229 ARG A N 1
ATOM 1773 C CA . ARG A 1 229 ? 16.635 -7.605 16.183 1.00 72.25 229 ARG A CA 1
ATOM 1774 C C . ARG A 1 229 ? 16.590 -7.402 14.666 1.00 72.25 229 ARG A C 1
ATOM 1776 O O . ARG A 1 229 ? 16.672 -8.350 13.893 1.00 72.25 229 ARG A O 1
ATOM 1783 N N . ILE A 1 230 ? 16.548 -6.137 14.260 1.00 78.19 230 ILE A N 1
ATOM 1784 C CA . ILE A 1 230 ? 16.348 -5.691 12.875 1.00 78.19 230 ILE A CA 1
ATOM 1785 C C . ILE A 1 230 ? 17.231 -6.451 11.868 1.00 78.19 230 ILE A C 1
ATOM 1787 O O . ILE A 1 230 ? 16.733 -6.898 10.846 1.00 78.19 230 ILE A O 1
ATOM 1791 N N . SER A 1 231 ? 18.525 -6.656 12.147 1.00 77.31 231 SER A N 1
ATOM 1792 C CA . SER A 1 231 ? 19.424 -7.273 11.156 1.00 77.31 231 SER A CA 1
ATOM 1793 C C . SER A 1 231 ? 19.154 -8.761 10.905 1.00 77.31 231 SER A C 1
ATOM 1795 O O . SER A 1 231 ? 19.278 -9.201 9.765 1.00 77.31 231 SER A O 1
ATOM 1797 N N . GLN A 1 232 ? 18.820 -9.539 11.940 1.00 80.94 232 GLN A N 1
ATOM 1798 C CA . GLN A 1 232 ? 18.513 -10.966 11.777 1.00 80.94 232 GLN A CA 1
ATOM 1799 C C . GLN A 1 232 ? 17.159 -11.142 11.091 1.00 80.94 232 GLN A C 1
ATOM 1801 O O . GLN A 1 232 ? 17.041 -11.954 10.178 1.00 80.94 232 GLN A O 1
ATOM 1806 N N . ASP A 1 233 ? 16.178 -10.323 11.479 1.00 82.81 233 ASP A N 1
ATOM 1807 C CA . ASP A 1 233 ? 14.840 -10.336 10.890 1.00 82.81 233 ASP A CA 1
ATOM 1808 C C . ASP A 1 233 ? 14.890 -9.935 9.405 1.00 82.81 233 ASP A C 1
ATOM 1810 O O . ASP A 1 233 ? 14.259 -10.586 8.577 1.00 82.81 233 ASP A O 1
ATOM 1814 N N . ILE A 1 234 ? 15.707 -8.933 9.040 1.00 84.19 234 ILE A N 1
ATOM 1815 C CA . ILE A 1 234 ? 15.943 -8.557 7.635 1.00 84.19 234 ILE A CA 1
ATOM 1816 C C . ILE A 1 234 ? 16.614 -9.697 6.870 1.00 84.19 234 ILE A C 1
ATOM 1818 O O . ILE A 1 234 ? 16.149 -10.048 5.791 1.00 84.19 234 ILE A O 1
ATOM 1822 N N . ALA A 1 235 ? 17.689 -10.288 7.401 1.00 83.94 235 ALA A N 1
ATOM 1823 C CA . ALA A 1 235 ? 18.383 -11.378 6.714 1.00 83.94 235 ALA A CA 1
ATOM 1824 C C . ALA A 1 235 ? 17.451 -12.576 6.475 1.00 83.94 235 ALA A C 1
ATOM 1826 O O . ALA A 1 235 ? 17.412 -13.119 5.373 1.00 83.94 235 ALA A O 1
ATOM 1827 N N . HIS A 1 236 ? 16.655 -12.946 7.479 1.00 85.62 236 HIS A N 1
ATOM 1828 C CA . HIS A 1 236 ? 15.639 -13.986 7.352 1.00 85.62 236 HIS A CA 1
ATOM 1829 C C . HIS A 1 236 ? 14.572 -13.614 6.314 1.00 85.62 236 HIS A C 1
ATOM 1831 O O . HIS A 1 236 ? 14.246 -14.424 5.449 1.00 85.62 236 HIS A O 1
ATOM 1837 N N . ALA A 1 237 ? 14.079 -12.372 6.341 1.00 87.00 237 ALA A N 1
ATOM 1838 C CA . ALA A 1 237 ? 13.117 -11.879 5.364 1.00 87.00 237 ALA A CA 1
ATOM 1839 C C . ALA A 1 237 ? 13.655 -11.934 3.929 1.00 87.00 237 ALA A C 1
ATOM 1841 O O . ALA A 1 237 ? 12.935 -12.356 3.032 1.00 87.00 237 ALA A O 1
ATOM 1842 N N . MET A 1 238 ? 14.923 -11.575 3.711 1.00 86.88 238 MET A N 1
ATOM 1843 C CA . MET A 1 238 ? 15.566 -11.651 2.396 1.00 86.88 238 MET A CA 1
ATOM 1844 C C . MET A 1 238 ? 15.678 -13.094 1.888 1.00 86.88 238 MET A C 1
ATOM 1846 O O . MET A 1 238 ? 15.481 -13.343 0.699 1.00 86.88 238 MET A O 1
ATOM 1850 N N . VAL A 1 239 ? 15.970 -14.052 2.774 1.00 89.25 239 VAL A N 1
ATOM 1851 C CA . VAL A 1 239 ? 16.007 -15.479 2.416 1.00 89.25 239 VAL A CA 1
ATOM 1852 C C . VAL A 1 239 ? 14.615 -15.973 2.033 1.00 89.25 239 VAL A C 1
ATOM 1854 O O . VAL A 1 239 ? 14.465 -16.594 0.984 1.00 89.25 239 VAL A O 1
ATOM 1857 N N . GLU A 1 240 ? 13.583 -15.662 2.815 1.00 90.25 240 GLU A N 1
ATOM 1858 C CA . GLU A 1 240 ? 12.208 -16.045 2.470 1.00 90.25 240 GLU A CA 1
ATOM 1859 C C . GLU A 1 240 ? 11.738 -15.365 1.174 1.00 90.25 240 GLU A C 1
ATOM 1861 O O . GLU A 1 240 ? 11.127 -16.011 0.328 1.00 90.25 240 GLU A O 1
ATOM 1866 N N . GLN A 1 241 ? 12.091 -14.093 0.963 1.00 85.75 241 GLN A N 1
ATOM 1867 C CA . GLN A 1 241 ? 11.783 -13.369 -0.272 1.00 85.75 241 GLN A CA 1
ATOM 1868 C C . GLN A 1 241 ? 12.426 -14.002 -1.511 1.00 85.75 241 GLN A C 1
ATOM 1870 O O . GLN A 1 241 ? 11.844 -13.940 -2.590 1.00 85.75 241 GLN A O 1
ATOM 1875 N N . SER A 1 242 ? 13.580 -14.664 -1.375 1.00 87.06 242 SER A N 1
ATOM 1876 C CA . SER A 1 242 ? 14.227 -15.355 -2.501 1.00 87.06 242 SER A CA 1
ATOM 1877 C C . SER A 1 242 ? 13.403 -16.517 -3.072 1.00 87.06 242 SER A C 1
ATOM 1879 O O . SER A 1 242 ? 13.652 -16.945 -4.199 1.00 87.06 242 SER A O 1
ATOM 1881 N N . ARG A 1 243 ? 12.391 -17.000 -2.335 1.00 86.75 243 ARG A N 1
ATOM 1882 C CA . ARG A 1 243 ? 11.445 -18.015 -2.824 1.00 86.75 243 ARG A CA 1
ATOM 1883 C C . ARG A 1 243 ? 10.528 -17.470 -3.918 1.00 86.75 243 ARG A C 1
ATOM 1885 O O . ARG A 1 243 ? 10.151 -18.217 -4.816 1.00 86.75 243 ARG A O 1
ATOM 1892 N N . PHE A 1 244 ? 10.242 -16.170 -3.897 1.00 84.31 244 PHE A N 1
ATOM 1893 C CA . PHE A 1 244 ? 9.454 -15.482 -4.918 1.00 84.31 244 PHE A CA 1
ATOM 1894 C C . PHE A 1 244 ? 10.367 -15.060 -6.071 1.00 84.31 244 PHE A C 1
ATOM 1896 O O . PHE A 1 244 ? 10.660 -13.882 -6.276 1.00 84.31 244 PHE A O 1
ATOM 1903 N N . SER A 1 245 ? 10.868 -16.044 -6.814 1.00 82.12 245 SER A N 1
ATOM 1904 C CA . SER A 1 245 ? 11.650 -15.789 -8.023 1.00 82.12 245 SER A CA 1
ATOM 1905 C C . SER A 1 245 ? 10.745 -15.822 -9.253 1.00 82.12 245 SER A C 1
ATOM 1907 O O . SER A 1 245 ? 9.965 -16.750 -9.454 1.00 82.12 245 SER A O 1
ATOM 1909 N N . LEU A 1 246 ? 10.840 -14.784 -10.081 1.00 86.06 246 LEU A N 1
ATOM 1910 C CA . LEU A 1 246 ? 10.151 -14.701 -11.364 1.00 86.06 246 LEU A CA 1
ATOM 1911 C C . LEU A 1 246 ? 11.189 -14.727 -12.476 1.00 86.06 246 LEU A C 1
ATOM 1913 O O . LEU A 1 246 ? 12.266 -14.151 -12.344 1.00 86.06 246 LEU A O 1
ATOM 1917 N N . SER A 1 247 ? 10.844 -15.344 -13.605 1.00 88.12 247 SER A N 1
ATOM 1918 C CA . SER A 1 247 ? 11.713 -15.401 -14.789 1.00 88.12 247 SER A CA 1
ATOM 1919 C C . SER A 1 247 ? 11.946 -14.036 -15.442 1.00 88.12 247 SER A C 1
ATOM 1921 O O . SER A 1 247 ? 12.659 -13.932 -16.435 1.00 88.12 247 SER A O 1
ATOM 1923 N N . THR A 1 248 ? 11.244 -12.999 -14.991 1.00 91.56 248 THR A N 1
ATOM 1924 C CA . THR A 1 248 ? 11.274 -11.671 -15.593 1.00 91.56 248 THR A CA 1
ATOM 1925 C C . THR A 1 248 ? 11.020 -10.628 -14.508 1.00 91.56 248 THR A C 1
ATOM 1927 O O . THR A 1 248 ? 10.042 -10.729 -13.768 1.00 91.56 248 THR A O 1
ATOM 1930 N N . GLY A 1 249 ? 11.895 -9.630 -14.407 1.00 90.12 249 GLY A N 1
ATOM 1931 C CA . GLY A 1 249 ? 11.744 -8.484 -13.517 1.00 90.12 249 GLY A CA 1
ATOM 1932 C C . GLY A 1 249 ? 10.758 -7.464 -14.083 1.00 90.12 249 GLY A C 1
ATOM 1933 O O . GLY A 1 249 ? 10.782 -7.156 -15.272 1.00 90.12 249 GLY A O 1
ATOM 1934 N N . GLY A 1 250 ? 9.885 -6.922 -13.244 1.00 91.50 250 GLY A N 1
ATOM 1935 C CA . GLY A 1 250 ? 8.858 -5.979 -13.673 1.00 91.50 250 GLY A CA 1
ATOM 1936 C C . GLY A 1 250 ? 7.878 -5.661 -12.554 1.00 91.50 250 GLY A C 1
ATOM 1937 O O . GLY A 1 250 ? 8.049 -6.119 -11.423 1.00 91.50 250 GLY A O 1
ATOM 1938 N N . ALA A 1 251 ? 6.845 -4.881 -12.866 1.00 90.50 251 ALA A N 1
ATOM 1939 C CA . ALA A 1 251 ? 5.725 -4.739 -11.945 1.00 90.50 251 ALA A CA 1
ATOM 1940 C C . ALA A 1 251 ? 4.938 -6.053 -11.887 1.00 90.50 251 ALA A C 1
ATOM 1942 O O . ALA A 1 251 ? 4.892 -6.800 -12.867 1.00 90.50 251 ALA A O 1
ATOM 1943 N N . LEU A 1 252 ? 4.315 -6.308 -10.737 1.00 91.50 252 LEU A N 1
ATOM 1944 C CA . LEU A 1 252 ? 3.420 -7.438 -10.510 1.00 91.50 252 LEU A CA 1
ATOM 1945 C C . LEU A 1 252 ? 1.977 -6.954 -10.669 1.00 91.50 252 LEU A C 1
ATOM 1947 O O . LEU A 1 252 ? 1.385 -6.491 -9.691 1.00 91.50 252 LEU A O 1
ATOM 1951 N N . PRO A 1 253 ? 1.408 -6.962 -11.888 1.00 90.81 253 PRO A N 1
ATOM 1952 C CA . PRO A 1 253 ? 0.007 -6.635 -12.054 1.00 90.81 253 PRO A CA 1
ATOM 1953 C C . PRO A 1 253 ? -0.842 -7.730 -11.416 1.00 90.81 253 PRO A C 1
ATOM 1955 O O . PRO A 1 253 ? -0.598 -8.920 -11.604 1.00 90.81 253 PRO A O 1
ATOM 1958 N N . PHE A 1 254 ? -1.881 -7.311 -10.710 1.00 89.12 254 PHE A N 1
ATOM 1959 C CA . PHE A 1 254 ? -2.927 -8.198 -10.225 1.00 89.12 254 PHE A CA 1
ATOM 1960 C C . PHE A 1 254 ? -4.217 -7.877 -10.975 1.00 89.12 254 PHE A C 1
ATOM 1962 O O . PHE A 1 254 ? -4.471 -6.709 -11.301 1.00 89.12 254 PHE A O 1
ATOM 1969 N N . ASP A 1 255 ? -5.005 -8.899 -11.297 1.00 89.38 255 ASP A N 1
ATOM 1970 C CA . ASP A 1 255 ? -6.337 -8.705 -11.870 1.00 89.38 255 ASP A CA 1
ATOM 1971 C C . ASP A 1 255 ? -7.342 -8.185 -10.820 1.00 89.38 255 ASP A C 1
ATOM 1973 O O . ASP A 1 255 ? -6.986 -7.812 -9.698 1.00 89.38 255 ASP A O 1
ATOM 1977 N N . ARG A 1 256 ? -8.621 -8.094 -11.205 1.00 86.06 256 ARG A N 1
ATOM 1978 C CA . ARG A 1 256 ? -9.694 -7.656 -10.297 1.00 86.06 256 ARG A CA 1
ATOM 1979 C C . ARG A 1 256 ? -9.970 -8.662 -9.179 1.00 86.06 256 ARG A C 1
ATOM 1981 O O . ARG A 1 256 ? -10.452 -8.247 -8.130 1.00 86.06 256 ARG A O 1
ATOM 1988 N N . ASP A 1 257 ? -9.645 -9.928 -9.408 1.00 87.88 257 ASP A N 1
ATOM 1989 C CA . ASP A 1 257 ? -9.865 -11.038 -8.484 1.00 87.88 257 ASP A CA 1
ATOM 1990 C C . ASP A 1 257 ? -8.668 -11.231 -7.532 1.00 87.88 257 ASP A C 1
ATOM 1992 O O . ASP A 1 257 ? -8.725 -12.032 -6.603 1.00 87.88 257 ASP A O 1
ATOM 1996 N N . GLY A 1 258 ? -7.592 -10.458 -7.721 1.00 85.50 258 GLY A N 1
ATOM 1997 C CA . GLY A 1 258 ? -6.379 -10.517 -6.913 1.00 85.50 258 GLY A CA 1
ATOM 1998 C C . GLY A 1 258 ? -5.387 -11.588 -7.363 1.00 85.50 258 GLY A C 1
ATOM 1999 O O . GLY A 1 258 ? -4.409 -11.825 -6.656 1.00 85.50 258 GLY A O 1
ATOM 2000 N N . ASN A 1 259 ? -5.588 -12.212 -8.526 1.00 89.50 259 ASN A N 1
ATOM 2001 C CA . ASN A 1 259 ? -4.634 -13.172 -9.070 1.00 89.50 259 ASN A CA 1
ATOM 2002 C C . ASN A 1 259 ? -3.462 -12.454 -9.736 1.00 89.50 259 ASN A C 1
ATOM 2004 O O . ASN A 1 259 ? -3.612 -11.399 -10.363 1.00 89.50 259 ASN A O 1
ATOM 2008 N N . LEU A 1 260 ? -2.281 -13.057 -9.613 1.00 89.69 260 LEU A N 1
ATOM 2009 C CA . LEU A 1 260 ? -1.057 -12.548 -10.212 1.00 89.69 260 LEU A CA 1
ATOM 2010 C C . LEU A 1 260 ? -1.083 -12.739 -11.737 1.00 89.69 260 LEU A C 1
ATOM 2012 O O . LEU A 1 260 ? -1.180 -13.860 -12.234 1.00 89.69 260 LEU A O 1
ATOM 2016 N N . ASN A 1 261 ? -0.945 -11.642 -12.480 1.00 91.81 261 ASN A N 1
ATOM 2017 C CA . ASN A 1 261 ? -0.767 -11.656 -13.930 1.00 91.81 261 ASN A CA 1
ATOM 2018 C C . ASN A 1 261 ? 0.720 -11.726 -14.310 1.00 91.81 261 ASN A C 1
ATOM 2020 O O . ASN A 1 261 ? 1.620 -11.595 -13.480 1.00 91.81 261 ASN A O 1
ATOM 2024 N N . LYS A 1 262 ? 0.992 -11.904 -15.609 1.00 91.31 262 LYS A N 1
ATOM 2025 C CA . LYS A 1 262 ? 2.359 -11.865 -16.144 1.00 91.31 262 LYS A CA 1
ATOM 2026 C C . LYS A 1 262 ? 3.040 -10.526 -15.793 1.00 91.31 262 LYS A C 1
ATOM 2028 O O . LYS A 1 262 ? 2.402 -9.488 -15.981 1.00 91.31 262 LYS A O 1
ATOM 2033 N N . PRO A 1 263 ? 4.323 -10.524 -15.370 1.00 92.88 263 PRO A N 1
ATOM 2034 C CA . PRO A 1 263 ? 5.059 -9.296 -15.082 1.00 92.88 263 PRO A CA 1
ATOM 2035 C C . PRO A 1 263 ? 4.978 -8.271 -16.221 1.00 92.88 263 PRO A C 1
ATOM 2037 O O . PRO A 1 263 ? 5.130 -8.625 -17.395 1.00 92.88 263 PRO A O 1
ATOM 2040 N N . SER A 1 264 ? 4.750 -7.005 -15.869 1.00 93.19 264 SER A N 1
ATOM 2041 C CA . SER A 1 264 ? 4.630 -5.881 -16.810 1.00 93.19 264 SER A CA 1
ATOM 2042 C C . SER A 1 264 ? 5.790 -4.891 -16.675 1.00 93.19 264 SER A C 1
ATOM 2044 O O . SER A 1 264 ? 6.689 -5.068 -15.850 1.00 93.19 264 SER A O 1
ATOM 2046 N N . THR A 1 265 ? 5.764 -3.816 -17.468 1.00 93.06 265 THR A N 1
ATOM 2047 C CA . THR A 1 265 ? 6.638 -2.653 -17.260 1.00 93.06 265 THR A CA 1
ATOM 2048 C C . THR A 1 265 ? 6.547 -2.173 -15.811 1.00 93.06 265 THR A C 1
ATOM 2050 O O . THR A 1 265 ? 5.471 -2.183 -15.207 1.00 93.06 265 THR A O 1
ATOM 2053 N N . MET A 1 266 ? 7.679 -1.768 -15.237 1.00 90.62 266 MET A N 1
ATOM 2054 C CA . MET A 1 266 ? 7.731 -1.142 -13.919 1.00 90.62 266 MET A CA 1
ATOM 2055 C C . MET A 1 266 ? 7.887 0.367 -14.053 1.00 90.62 266 MET A C 1
ATOM 2057 O O . MET A 1 266 ? 8.527 0.857 -14.985 1.00 90.62 266 MET A O 1
ATOM 2061 N N . ARG A 1 267 ? 7.313 1.095 -13.096 1.00 89.12 267 ARG A N 1
ATOM 2062 C CA . ARG A 1 267 ? 7.455 2.545 -12.995 1.00 89.12 267 ARG A CA 1
ATOM 2063 C C . ARG A 1 267 ? 8.662 2.894 -12.143 1.00 89.12 267 ARG A C 1
ATOM 2065 O O . ARG A 1 267 ? 8.803 2.406 -11.025 1.00 89.12 267 ARG A O 1
ATOM 2072 N N . PHE A 1 268 ? 9.483 3.787 -12.660 1.00 87.38 268 PHE A N 1
ATOM 2073 C CA . PHE A 1 268 ? 10.611 4.386 -11.971 1.00 87.38 268 PHE A CA 1
ATOM 2074 C C . PHE A 1 268 ? 10.303 5.849 -11.715 1.00 87.38 268 PHE A C 1
ATOM 2076 O O . PHE A 1 268 ? 9.828 6.540 -12.613 1.00 87.38 268 PHE A O 1
ATOM 2083 N N . VAL A 1 269 ? 10.585 6.324 -10.504 1.00 86.06 269 VAL A N 1
ATOM 2084 C CA . VAL A 1 269 ? 10.476 7.750 -10.191 1.00 86.06 269 VAL A CA 1
ATOM 2085 C C . VAL A 1 269 ? 11.556 8.496 -10.965 1.00 86.06 269 VAL A C 1
ATOM 2087 O O . VAL A 1 269 ? 12.744 8.196 -10.839 1.00 86.06 269 VAL A O 1
ATOM 2090 N N . ASP A 1 270 ? 11.146 9.490 -11.745 1.00 86.94 270 ASP A N 1
ATOM 2091 C CA . ASP A 1 270 ? 12.070 10.417 -12.379 1.00 86.94 270 ASP A CA 1
ATOM 2092 C C . ASP A 1 270 ? 12.452 11.486 -11.350 1.00 86.94 270 ASP A C 1
ATOM 2094 O O . ASP A 1 270 ? 11.786 12.512 -11.172 1.00 86.94 270 ASP A O 1
ATOM 2098 N N . HIS A 1 271 ? 13.503 11.197 -10.582 1.00 81.75 271 HIS A N 1
ATOM 2099 C CA . HIS A 1 271 ? 13.980 12.095 -9.533 1.00 81.75 271 HIS A CA 1
ATOM 2100 C C . HIS A 1 271 ? 14.387 13.462 -10.085 1.00 81.75 271 HIS A C 1
ATOM 2102 O O . HIS A 1 271 ? 14.238 14.459 -9.383 1.00 81.75 271 HIS A O 1
ATOM 2108 N N . GLN A 1 272 ? 14.862 13.524 -11.331 1.00 82.00 272 GLN A N 1
ATOM 2109 C CA . GLN A 1 272 ? 15.242 14.783 -11.954 1.00 82.00 272 GLN A CA 1
ATOM 2110 C C . GLN A 1 272 ? 14.001 15.625 -12.250 1.00 82.00 272 GLN A C 1
ATOM 2112 O O . GLN A 1 272 ? 13.947 16.771 -11.810 1.00 82.00 272 GLN A O 1
ATOM 2117 N N . SER A 1 273 ? 12.972 15.046 -12.875 1.00 82.75 273 SER A N 1
ATOM 2118 C CA . SER A 1 273 ? 11.686 15.734 -13.066 1.00 82.75 273 SER A CA 1
ATOM 2119 C C . SER A 1 273 ? 11.040 16.131 -11.735 1.00 82.75 273 SER A C 1
ATOM 2121 O O . SER A 1 273 ? 10.471 17.212 -11.616 1.00 82.75 273 SER A O 1
ATOM 2123 N N . THR A 1 274 ? 11.177 15.296 -10.699 1.00 80.81 274 THR A N 1
ATOM 2124 C CA . THR A 1 274 ? 10.682 15.608 -9.345 1.00 80.81 274 THR A CA 1
ATOM 2125 C C . THR A 1 274 ? 11.386 16.834 -8.754 1.00 80.81 274 THR A C 1
ATOM 2127 O O . THR A 1 274 ? 10.731 17.693 -8.168 1.00 80.81 274 THR A O 1
ATOM 2130 N N . LEU A 1 275 ? 12.709 16.945 -8.912 1.00 79.25 275 LEU A N 1
ATOM 2131 C CA . LEU A 1 275 ? 13.482 18.096 -8.435 1.00 79.25 275 LEU A CA 1
ATOM 2132 C C . LEU A 1 275 ? 13.212 19.361 -9.257 1.00 79.25 275 LEU A C 1
ATOM 2134 O O . LEU A 1 275 ? 13.090 20.435 -8.676 1.00 79.25 275 LEU A O 1
ATOM 2138 N N . GLU A 1 276 ? 13.100 19.242 -10.581 1.00 82.00 276 GLU A N 1
ATOM 2139 C CA . GLU A 1 276 ? 12.759 20.358 -11.476 1.00 82.00 276 GLU A CA 1
ATOM 2140 C C . GLU A 1 276 ? 11.390 20.944 -11.115 1.00 82.00 276 GLU A C 1
ATOM 2142 O O . GLU A 1 276 ? 11.247 22.159 -11.006 1.00 82.00 276 GLU A O 1
ATOM 2147 N N . ARG A 1 277 ? 10.419 20.081 -10.803 1.00 80.44 277 ARG A N 1
ATOM 2148 C CA . ARG A 1 277 ? 9.098 20.496 -10.327 1.00 80.44 277 ARG A CA 1
ATOM 2149 C C . ARG A 1 277 ? 9.131 21.158 -8.950 1.00 80.44 277 ARG A C 1
ATOM 2151 O O . ARG A 1 277 ? 8.380 22.090 -8.721 1.00 80.44 277 ARG A O 1
ATOM 2158 N N . LEU A 1 278 ? 9.991 20.716 -8.030 1.00 76.00 278 LEU A N 1
ATOM 2159 C CA . LEU A 1 278 ? 10.131 21.367 -6.717 1.00 76.00 278 LEU A CA 1
ATOM 2160 C C . LEU A 1 278 ? 10.682 22.800 -6.812 1.00 76.00 278 LEU A C 1
ATOM 2162 O O . LEU A 1 278 ? 10.499 23.571 -5.875 1.00 76.00 278 LEU A O 1
ATOM 2166 N N . GLY A 1 279 ? 11.384 23.135 -7.899 1.00 75.88 279 GLY A N 1
ATOM 2167 C CA . GLY A 1 279 ? 11.917 24.476 -8.143 1.00 75.88 279 GLY A CA 1
ATOM 2168 C C . GLY A 1 279 ? 10.972 25.413 -8.899 1.00 75.88 279 GLY A C 1
ATOM 2169 O O . GLY A 1 279 ? 11.258 26.607 -8.957 1.00 75.88 279 GLY A O 1
ATOM 2170 N N . ASN A 1 280 ? 9.880 24.891 -9.464 1.00 74.31 280 ASN A N 1
ATOM 2171 C CA . ASN A 1 280 ? 8.933 25.650 -10.273 1.00 74.31 280 ASN A CA 1
ATOM 2172 C C . ASN A 1 280 ? 7.589 25.747 -9.538 1.00 74.31 280 ASN A C 1
ATOM 2174 O O . ASN A 1 280 ? 7.003 24.731 -9.179 1.00 74.31 280 ASN A O 1
ATOM 2178 N N . ASP A 1 281 ? 7.081 26.966 -9.352 1.00 73.69 281 ASP A N 1
ATOM 2179 C CA . ASP A 1 281 ? 5.779 27.204 -8.704 1.00 73.69 281 ASP A CA 1
ATOM 2180 C C . ASP A 1 281 ? 4.580 26.844 -9.605 1.00 73.69 281 ASP A C 1
ATOM 2182 O O . ASP A 1 281 ? 3.431 26.873 -9.163 1.00 73.69 281 ASP A O 1
ATOM 2186 N N . GLU A 1 282 ? 4.826 26.501 -10.871 1.00 76.44 282 GLU A N 1
ATOM 2187 C CA . GLU A 1 282 ? 3.783 26.082 -11.803 1.00 76.44 282 GLU A CA 1
ATOM 2188 C C . GLU A 1 282 ? 3.409 24.610 -11.578 1.00 76.44 282 GLU A C 1
ATOM 2190 O O . GLU A 1 282 ? 4.267 23.723 -11.513 1.00 76.44 282 GLU A O 1
ATOM 2195 N N . GLU A 1 283 ? 2.104 24.340 -11.477 1.00 68.94 283 GLU A N 1
ATOM 2196 C CA . GLU A 1 283 ? 1.554 22.985 -11.431 1.00 68.94 283 GLU A CA 1
ATOM 2197 C C . GLU A 1 283 ? 1.735 22.292 -12.789 1.00 68.94 283 GLU A C 1
ATOM 2199 O O . GLU A 1 283 ? 0.816 22.190 -13.594 1.00 68.94 283 GLU A O 1
ATOM 2204 N N . ASP A 1 284 ? 2.941 21.800 -13.055 1.00 74.38 284 ASP A N 1
ATOM 2205 C CA . ASP A 1 284 ? 3.194 20.945 -14.210 1.00 74.38 284 ASP A CA 1
ATOM 2206 C C . ASP A 1 284 ? 2.545 19.570 -13.976 1.00 74.38 284 ASP A C 1
ATOM 2208 O O . ASP A 1 284 ? 2.865 18.871 -13.012 1.00 74.38 284 ASP A O 1
ATOM 2212 N N . GLU A 1 285 ? 1.618 19.153 -14.837 1.00 71.38 285 GLU A N 1
ATOM 2213 C CA . GLU A 1 285 ? 0.986 17.825 -14.781 1.00 71.38 285 GLU A CA 1
ATOM 2214 C C . GLU A 1 285 ? 1.870 16.702 -15.356 1.00 71.38 285 GLU A C 1
ATOM 2216 O O . GLU A 1 285 ? 1.455 15.539 -15.391 1.00 71.38 285 GLU A O 1
ATOM 2221 N N . SER A 1 286 ? 3.100 17.009 -15.778 1.00 77.25 286 SER A N 1
ATOM 2222 C CA . SER A 1 286 ? 4.035 16.032 -16.336 1.00 77.25 286 SER A CA 1
ATOM 2223 C C . SER A 1 286 ? 4.265 14.835 -15.414 1.00 77.25 286 SER A C 1
ATOM 2225 O O . SER A 1 286 ? 4.385 14.943 -14.187 1.00 77.25 286 SER A O 1
ATOM 2227 N N . ALA A 1 287 ? 4.357 13.655 -16.031 1.00 74.88 287 ALA A N 1
ATOM 2228 C CA . ALA A 1 287 ? 4.597 12.411 -15.322 1.00 74.88 287 ALA A CA 1
ATOM 2229 C C . ALA A 1 287 ? 5.956 12.453 -14.603 1.00 74.88 287 ALA A C 1
ATOM 2231 O O . ALA A 1 287 ? 7.008 12.539 -15.228 1.00 74.88 287 ALA A O 1
ATOM 2232 N N . LEU A 1 288 ? 5.936 12.314 -13.276 1.00 84.81 288 LEU A N 1
ATOM 2233 C CA . LEU A 1 288 ? 7.136 12.209 -12.431 1.00 84.81 288 LEU A CA 1
ATOM 2234 C C . LEU A 1 288 ? 7.759 10.807 -12.455 1.00 84.81 288 LEU A C 1
ATOM 2236 O O . LEU A 1 288 ? 8.442 10.391 -11.517 1.00 84.81 288 LEU A O 1
ATOM 2240 N N . TYR A 1 289 ? 7.452 10.032 -13.487 1.00 87.75 289 TYR A N 1
ATOM 2241 C CA . TYR A 1 289 ? 7.877 8.656 -13.610 1.00 87.75 289 TYR A CA 1
ATOM 2242 C C . TYR A 1 289 ? 8.062 8.270 -15.067 1.00 87.75 289 TYR A C 1
ATOM 2244 O O . TYR A 1 289 ? 7.512 8.883 -15.982 1.00 87.75 289 TYR A O 1
ATOM 2252 N N . PHE A 1 290 ? 8.812 7.199 -15.266 1.00 89.25 290 PHE A N 1
ATOM 2253 C CA . PHE A 1 290 ? 8.929 6.531 -16.547 1.00 89.25 290 PHE A CA 1
ATOM 2254 C C . PHE A 1 290 ? 8.738 5.035 -16.397 1.00 89.25 290 PHE A C 1
ATOM 2256 O O . PHE A 1 290 ? 8.927 4.477 -15.320 1.00 89.25 290 PHE A O 1
ATOM 2263 N N . GLU A 1 291 ? 8.351 4.390 -17.488 1.00 92.56 291 GLU A N 1
ATOM 2264 C CA . GLU A 1 291 ? 8.131 2.953 -17.525 1.00 92.56 291 GLU A CA 1
ATOM 2265 C C . GLU A 1 291 ? 9.275 2.264 -18.263 1.00 92.56 291 GLU A C 1
ATOM 2267 O O . GLU A 1 291 ? 9.741 2.753 -19.294 1.00 92.56 291 GLU A O 1
ATOM 2272 N N . ALA A 1 292 ? 9.742 1.136 -17.733 1.00 94.00 292 ALA A N 1
ATOM 2273 C CA . ALA A 1 292 ? 10.696 0.275 -18.421 1.00 94.00 292 ALA A CA 1
ATOM 2274 C C . ALA A 1 292 ? 10.498 -1.200 -18.033 1.00 94.00 292 ALA A C 1
ATOM 2276 O O . ALA A 1 292 ? 9.901 -1.515 -17.001 1.00 94.00 292 ALA A O 1
ATOM 2277 N N . GLY A 1 293 ? 10.982 -2.102 -18.886 1.00 94.19 293 GLY A N 1
ATOM 2278 C CA . GLY A 1 293 ? 10.806 -3.548 -18.746 1.00 94.19 293 GLY A CA 1
ATOM 2279 C C . GLY A 1 293 ? 9.613 -4.090 -19.551 1.00 94.19 293 GLY A C 1
ATOM 2280 O O . GLY A 1 293 ? 9.153 -3.425 -20.477 1.00 94.19 293 GLY A O 1
ATOM 2281 N N . PRO A 1 294 ? 9.106 -5.291 -19.229 1.00 94.62 294 PRO A N 1
ATOM 2282 C CA . PRO A 1 294 ? 9.674 -6.223 -18.257 1.00 94.62 294 PRO A CA 1
ATOM 2283 C C . PRO A 1 294 ? 11.067 -6.715 -18.713 1.00 94.62 294 PRO A C 1
ATOM 2285 O O . PRO A 1 294 ? 11.369 -6.747 -19.905 1.00 94.62 294 PRO A O 1
ATOM 2288 N N . PHE A 1 295 ? 11.943 -7.051 -17.771 1.00 94.00 295 PHE A N 1
ATOM 2289 C CA . PHE A 1 295 ? 13.355 -7.361 -18.005 1.00 94.00 295 PHE A CA 1
ATOM 2290 C C . PHE A 1 295 ? 13.639 -8.845 -17.796 1.00 94.00 295 PHE A C 1
ATOM 2292 O O . PHE A 1 295 ? 13.297 -9.395 -16.756 1.00 94.00 295 PHE A O 1
ATOM 2299 N N . GLN A 1 296 ? 14.286 -9.501 -18.757 1.00 93.38 296 GLN A N 1
ATOM 2300 C CA . GLN A 1 296 ? 14.697 -10.904 -18.597 1.00 93.38 296 GLN A CA 1
ATOM 2301 C C . GLN A 1 296 ? 15.930 -11.041 -17.697 1.00 93.38 296 GLN A C 1
ATOM 2303 O O . GLN A 1 296 ? 16.045 -12.008 -16.955 1.00 93.38 296 GLN A O 1
ATOM 2308 N N . ASP A 1 297 ? 16.793 -10.023 -17.712 1.00 89.81 297 ASP A N 1
ATOM 2309 C CA . ASP A 1 297 ? 18.035 -9.977 -16.950 1.00 89.81 297 ASP A CA 1
ATOM 2310 C C . ASP A 1 297 ? 18.064 -8.772 -16.007 1.00 89.81 297 ASP A C 1
ATOM 2312 O O . ASP A 1 297 ? 17.394 -7.760 -16.228 1.00 89.81 297 ASP A O 1
ATOM 2316 N N . ALA A 1 298 ? 18.897 -8.849 -14.968 1.00 86.50 298 ALA A N 1
ATOM 2317 C CA . ALA A 1 298 ? 19.069 -7.751 -14.021 1.00 86.50 298 ALA A CA 1
ATOM 2318 C C . ALA A 1 298 ? 19.807 -6.549 -14.638 1.00 86.50 298 ALA A C 1
ATOM 2320 O O . ALA A 1 298 ? 19.487 -5.410 -14.329 1.00 86.50 298 ALA A O 1
ATOM 2321 N N . ALA A 1 299 ? 20.784 -6.760 -15.527 1.00 89.12 299 ALA A N 1
ATOM 2322 C CA . ALA A 1 299 ? 21.594 -5.653 -16.049 1.00 89.12 299 ALA A CA 1
ATOM 2323 C C . ALA A 1 299 ? 20.762 -4.580 -16.797 1.00 89.12 299 ALA A C 1
ATOM 2325 O O . ALA A 1 299 ? 20.913 -3.396 -16.481 1.00 89.12 299 ALA A O 1
ATOM 2326 N N . PRO A 1 300 ? 19.823 -4.941 -17.698 1.00 91.31 300 PRO A N 1
ATOM 2327 C CA . PRO A 1 300 ? 18.946 -3.971 -18.351 1.00 91.31 300 PRO A CA 1
ATOM 2328 C C . PRO A 1 300 ? 18.016 -3.191 -17.414 1.00 91.31 300 PRO A C 1
ATOM 2330 O O . PRO A 1 300 ? 17.524 -2.145 -17.826 1.00 91.31 300 PRO A O 1
ATOM 2333 N N . CYS A 1 301 ? 17.759 -3.645 -16.180 1.00 87.62 301 CYS A N 1
ATOM 2334 C CA . CYS A 1 301 ? 16.854 -2.926 -15.277 1.00 87.62 301 CYS A CA 1
ATOM 2335 C C . CYS A 1 301 ? 17.477 -1.642 -14.705 1.00 87.62 301 CYS A C 1
ATOM 2337 O O . CYS A 1 301 ? 16.753 -0.708 -14.360 1.00 87.62 301 CYS A O 1
ATOM 2339 N N . TYR A 1 302 ? 18.811 -1.566 -14.656 1.00 85.88 302 TYR A N 1
ATOM 2340 C CA . TYR A 1 302 ? 19.536 -0.408 -14.129 1.00 85.88 302 TYR A CA 1
ATOM 2341 C C . TYR A 1 302 ? 19.864 0.642 -15.197 1.00 85.88 302 TYR A C 1
ATOM 2343 O O . TYR A 1 302 ? 19.977 1.823 -14.867 1.00 85.88 302 TYR A O 1
ATOM 2351 N N . LEU A 1 303 ? 19.985 0.242 -16.469 1.00 90.56 303 LEU A N 1
ATOM 2352 C CA . LEU A 1 303 ? 20.359 1.152 -17.559 1.00 90.56 303 LEU A CA 1
ATOM 2353 C C . LEU A 1 303 ? 19.394 2.341 -17.719 1.00 90.56 303 LEU A C 1
ATOM 2355 O O . LEU A 1 303 ? 19.880 3.468 -17.738 1.00 90.56 303 LEU A O 1
ATOM 2359 N N . PRO A 1 304 ? 18.054 2.169 -17.703 1.00 87.38 304 PRO A N 1
ATOM 2360 C CA . PRO A 1 304 ? 17.126 3.292 -17.849 1.00 87.38 304 PRO A CA 1
ATOM 2361 C C . PRO A 1 304 ? 17.291 4.384 -16.786 1.00 87.38 304 PRO A C 1
ATOM 2363 O O . PRO A 1 304 ? 17.101 5.564 -17.077 1.00 87.38 304 PRO A O 1
ATOM 2366 N N . ALA A 1 305 ? 17.640 4.002 -15.553 1.00 82.19 305 ALA A N 1
ATOM 2367 C CA . ALA A 1 305 ? 17.871 4.950 -14.468 1.00 82.19 305 ALA A CA 1
ATOM 2368 C C . ALA A 1 305 ? 19.198 5.707 -14.641 1.00 82.19 305 ALA A C 1
ATOM 2370 O O . ALA A 1 305 ? 19.273 6.891 -14.317 1.00 82.19 305 ALA A O 1
ATOM 2371 N N . ILE A 1 306 ? 20.228 5.039 -15.171 1.00 85.62 306 ILE A N 1
ATOM 2372 C CA . ILE A 1 306 ? 21.543 5.634 -15.439 1.00 85.62 306 ILE A CA 1
ATOM 2373 C C . ILE A 1 306 ? 21.475 6.563 -16.657 1.00 85.62 306 ILE A C 1
ATOM 2375 O O . ILE A 1 306 ? 21.903 7.708 -16.563 1.00 85.62 306 ILE A O 1
ATOM 2379 N N . ASP A 1 307 ? 20.875 6.120 -17.762 1.00 86.06 307 ASP A N 1
ATOM 2380 C CA . ASP A 1 307 ? 20.794 6.883 -19.017 1.00 86.06 307 ASP A CA 1
ATOM 2381 C C . ASP A 1 307 ? 19.981 8.178 -18.866 1.00 86.06 307 ASP A C 1
ATOM 2383 O O . ASP A 1 307 ? 20.211 9.167 -19.565 1.00 86.06 307 ASP A O 1
ATOM 2387 N N . ARG A 1 308 ? 19.026 8.195 -17.928 1.00 81.12 308 ARG A N 1
ATOM 2388 C CA . ARG A 1 308 ? 18.221 9.380 -17.600 1.00 81.12 308 ARG A CA 1
ATOM 2389 C C . ARG A 1 308 ? 18.872 10.321 -16.603 1.00 81.12 308 ARG A C 1
ATOM 2391 O O . ARG A 1 308 ? 18.404 11.455 -16.471 1.00 81.12 308 ARG A O 1
ATOM 2398 N N . ALA A 1 309 ? 19.930 9.898 -15.915 1.00 77.75 309 ALA A N 1
ATOM 2399 C CA . ALA A 1 309 ? 20.696 10.786 -15.058 1.00 77.75 309 ALA A CA 1
ATOM 2400 C C . ALA A 1 309 ? 21.437 11.798 -15.944 1.00 77.75 309 ALA A C 1
ATOM 2402 O O . ALA A 1 309 ? 22.593 11.609 -16.312 1.00 77.75 309 ALA A O 1
ATOM 2403 N N . LYS A 1 310 ? 20.751 12.885 -16.321 1.00 71.69 310 LYS A N 1
ATOM 2404 C CA . LYS A 1 310 ? 21.369 14.006 -17.032 1.00 71.69 310 LYS A CA 1
ATOM 2405 C C . LYS A 1 310 ? 22.578 14.469 -16.225 1.00 71.69 310 LYS A C 1
ATOM 2407 O O . LYS A 1 310 ? 22.477 14.655 -15.009 1.00 71.69 310 LYS A O 1
ATOM 2412 N N . GLU A 1 311 ? 23.696 14.719 -16.905 1.00 62.44 311 GLU A N 1
ATOM 2413 C CA . GLU A 1 311 ? 24.799 15.448 -16.288 1.00 62.44 311 GLU A CA 1
ATOM 2414 C C . GLU A 1 311 ? 24.246 16.738 -15.679 1.00 62.44 311 GLU A C 1
ATOM 2416 O O . GLU A 1 311 ? 23.531 17.508 -16.334 1.00 62.44 311 GLU A O 1
ATOM 2421 N N . ARG A 1 312 ? 24.527 16.951 -14.389 1.00 58.59 312 ARG A N 1
ATOM 2422 C CA . ARG A 1 312 ? 24.078 18.146 -13.678 1.00 58.59 312 ARG A CA 1
ATOM 2423 C C . ARG A 1 312 ? 24.679 19.366 -14.369 1.00 58.59 312 ARG A C 1
ATOM 2425 O O . ARG A 1 312 ? 25.851 19.672 -14.189 1.00 58.59 312 ARG A O 1
ATOM 2432 N N . LYS A 1 313 ? 23.854 20.084 -15.134 1.00 61.97 313 LYS A N 1
ATOM 2433 C CA . LYS A 1 313 ? 24.265 21.320 -15.818 1.00 61.97 313 LYS A CA 1
ATOM 2434 C C . LYS A 1 313 ? 24.543 22.468 -14.850 1.00 61.97 313 LYS A C 1
ATOM 2436 O O . LYS A 1 313 ? 25.209 23.426 -15.225 1.00 61.97 313 LYS A O 1
ATOM 2441 N N . GLN A 1 314 ? 24.027 22.390 -13.624 1.00 57.44 314 GLN A N 1
ATOM 2442 C CA . GLN A 1 314 ? 24.264 23.410 -12.613 1.00 57.44 314 GLN A CA 1
ATOM 2443 C C . GLN A 1 314 ? 25.382 22.977 -11.655 1.00 57.44 314 GLN A C 1
ATOM 2445 O O . GLN A 1 314 ? 25.342 21.848 -11.152 1.00 57.44 314 GLN A O 1
ATOM 2450 N N . PRO A 1 315 ? 26.360 23.859 -11.365 1.00 59.44 315 PRO A N 1
ATOM 2451 C CA . PRO A 1 315 ? 27.312 23.617 -10.290 1.00 59.44 315 PRO A CA 1
ATOM 2452 C C . PRO A 1 315 ? 26.524 23.420 -8.992 1.00 59.44 315 PRO A C 1
ATOM 2454 O O . PRO A 1 315 ? 25.568 24.158 -8.743 1.00 59.44 315 PRO A O 1
ATOM 2457 N N . LEU A 1 316 ? 26.895 22.416 -8.184 1.00 58.31 316 LEU A N 1
ATOM 2458 C CA . LEU A 1 316 ? 26.272 22.196 -6.876 1.00 58.31 316 LEU A CA 1
ATOM 2459 C C . LEU A 1 316 ? 26.156 23.545 -6.157 1.00 58.31 316 LEU A C 1
ATOM 2461 O O . LEU A 1 316 ? 27.151 24.259 -6.022 1.00 58.31 316 LEU A O 1
ATOM 2465 N N . HIS A 1 317 ? 24.950 23.900 -5.702 1.00 52.12 317 HIS A N 1
ATOM 2466 C CA . HIS A 1 317 ? 24.768 25.074 -4.859 1.00 52.12 317 HIS A CA 1
ATOM 2467 C C . HIS A 1 317 ? 25.833 25.041 -3.752 1.00 52.12 317 HIS A C 1
ATOM 2469 O O . HIS A 1 317 ? 25.898 24.076 -2.986 1.00 52.12 317 HIS A O 1
ATOM 2475 N N . LYS A 1 318 ? 26.643 26.107 -3.651 1.00 54.72 318 LYS A N 1
ATOM 2476 C CA . LYS A 1 318 ? 27.739 26.293 -2.670 1.00 54.72 318 LYS A CA 1
ATOM 2477 C C . LYS A 1 318 ? 27.339 26.050 -1.199 1.00 54.72 318 LYS A C 1
ATOM 2479 O O . LYS A 1 318 ? 28.187 26.066 -0.313 1.00 54.72 318 LYS A O 1
ATOM 2484 N N . GLY A 1 319 ? 26.051 25.845 -0.916 1.00 49.25 319 GLY A N 1
ATOM 2485 C CA . GLY A 1 319 ? 25.540 25.425 0.386 1.00 49.25 319 GLY A CA 1
ATOM 2486 C C . GLY A 1 319 ? 25.845 23.966 0.754 1.00 49.25 319 GLY A C 1
ATOM 2487 O O . GLY A 1 319 ? 25.963 23.677 1.940 1.00 49.25 319 GLY A O 1
ATOM 2488 N N . VAL A 1 320 ? 26.032 23.056 -0.213 1.00 48.00 320 VAL A N 1
ATOM 2489 C CA . VAL A 1 320 ? 26.331 21.633 0.074 1.00 48.00 320 VAL A CA 1
ATOM 2490 C C . VAL A 1 320 ? 27.813 21.411 0.405 1.00 48.00 320 VAL A C 1
ATOM 2492 O O . VAL A 1 320 ? 28.135 20.553 1.225 1.00 48.00 320 VAL A O 1
ATOM 2495 N N . GLU A 1 321 ? 28.714 22.252 -0.115 1.00 45.50 321 GLU A N 1
ATOM 2496 C CA . GLU A 1 321 ? 30.144 22.248 0.254 1.00 45.50 321 GLU A CA 1
ATOM 2497 C C . GLU A 1 321 ? 30.393 22.623 1.724 1.00 45.50 321 GLU A C 1
ATOM 2499 O O . GLU A 1 321 ? 31.468 22.365 2.259 1.00 45.50 321 GLU A O 1
ATOM 2504 N N . LYS A 1 322 ? 29.397 23.199 2.411 1.00 46.56 322 LYS A N 1
ATOM 2505 C CA . LYS A 1 322 ? 29.483 23.549 3.837 1.00 46.56 322 LYS A CA 1
ATOM 2506 C C . LYS A 1 322 ? 28.960 22.459 4.775 1.00 46.56 322 LYS A C 1
ATOM 2508 O O . LYS A 1 322 ? 28.851 22.706 5.976 1.00 46.56 322 LYS A O 1
ATOM 2513 N N . SER A 1 323 ? 28.650 21.260 4.276 1.00 37.66 323 SER A N 1
ATOM 2514 C CA . SER A 1 323 ? 28.418 20.116 5.161 1.00 37.66 323 SER A CA 1
ATOM 2515 C C . SER A 1 323 ? 29.742 19.730 5.845 1.00 37.66 323 SER A C 1
ATOM 2517 O O . SER A 1 323 ? 30.698 19.384 5.146 1.00 37.66 323 SER A O 1
ATOM 2519 N N . PRO A 1 324 ? 29.834 19.735 7.192 1.00 49.22 324 PRO A N 1
ATOM 2520 C CA . PRO A 1 324 ? 31.079 19.459 7.923 1.00 49.22 324 PRO A CA 1
ATOM 2521 C C . PRO A 1 324 ? 31.677 18.074 7.637 1.00 49.22 324 PRO A C 1
ATOM 2523 O O . PRO A 1 324 ? 32.839 17.824 7.945 1.00 49.22 324 PRO A O 1
ATOM 2526 N N . ALA A 1 325 ? 30.897 17.171 7.037 1.00 49.72 325 ALA A N 1
ATOM 2527 C CA . ALA A 1 325 ? 31.337 15.832 6.663 1.00 49.72 325 ALA A CA 1
ATOM 2528 C C . ALA A 1 325 ? 32.376 15.830 5.524 1.00 49.72 325 ALA A C 1
ATOM 2530 O O . ALA A 1 325 ? 33.199 14.920 5.461 1.00 49.72 325 ALA A O 1
ATOM 2531 N N . HIS A 1 326 ? 32.393 16.849 4.656 1.00 39.47 326 HIS A N 1
ATOM 2532 C CA . HIS A 1 326 ? 33.331 16.898 3.527 1.00 39.47 326 HIS A CA 1
ATOM 2533 C C . HIS A 1 326 ? 34.754 17.321 3.931 1.00 39.47 326 HIS A C 1
ATOM 2535 O O . HIS A 1 326 ? 35.713 17.012 3.226 1.00 39.47 326 HIS A O 1
ATOM 2541 N N . ALA A 1 327 ? 34.914 17.966 5.092 1.00 44.53 327 ALA A N 1
ATOM 2542 C CA . ALA A 1 327 ? 36.218 18.377 5.617 1.00 44.53 327 ALA A CA 1
ATOM 2543 C C . ALA A 1 327 ? 37.030 17.216 6.223 1.00 44.53 327 ALA A C 1
ATOM 2545 O O . ALA A 1 327 ? 38.216 17.379 6.492 1.00 44.53 327 ALA A O 1
ATOM 2546 N N . PHE A 1 328 ? 36.420 16.043 6.433 1.00 44.88 328 PHE A N 1
ATOM 2547 C CA . PHE A 1 328 ? 37.093 14.903 7.066 1.00 44.88 328 PHE A CA 1
ATOM 2548 C C . PHE A 1 328 ? 37.795 13.964 6.070 1.00 44.88 328 PHE A C 1
ATOM 2550 O O . PHE A 1 328 ? 38.613 13.147 6.481 1.00 44.88 328 PHE A O 1
ATOM 2557 N N . ILE A 1 329 ? 37.495 14.066 4.768 1.00 46.72 329 ILE A N 1
ATOM 2558 C CA . ILE A 1 329 ? 37.998 13.125 3.748 1.00 46.72 329 ILE A CA 1
ATOM 2559 C C . ILE A 1 329 ? 39.226 13.668 2.994 1.00 46.72 329 ILE A C 1
ATOM 2561 O O . ILE A 1 329 ? 40.020 12.886 2.478 1.00 46.72 329 ILE A O 1
ATOM 2565 N N . LEU A 1 330 ? 39.460 14.984 2.982 1.00 40.00 330 LEU A N 1
ATOM 2566 C CA . LEU A 1 330 ? 40.639 15.573 2.338 1.00 40.00 330 LEU A CA 1
ATOM 2567 C C . LEU A 1 330 ? 41.613 16.090 3.396 1.00 40.00 330 LEU A C 1
ATOM 2569 O O . LEU A 1 330 ? 41.547 17.230 3.849 1.00 40.00 330 LEU A O 1
ATOM 2573 N N . GLY A 1 331 ? 42.489 15.179 3.815 1.00 38.00 331 GLY A N 1
ATOM 2574 C CA . GLY A 1 331 ? 43.493 15.388 4.840 1.00 38.00 331 GLY A CA 1
ATOM 2575 C C . GLY A 1 331 ? 44.474 16.524 4.550 1.00 38.00 331 GLY A C 1
ATOM 2576 O O . GLY A 1 331 ? 44.940 16.739 3.433 1.00 38.00 331 GLY A O 1
ATOM 2577 N N . SER A 1 332 ? 44.810 17.195 5.648 1.00 49.66 332 SER A N 1
ATOM 2578 C CA . SER A 1 332 ? 46.117 17.740 6.008 1.00 49.66 332 SER A CA 1
ATOM 2579 C C . SER A 1 332 ? 47.296 17.254 5.149 1.00 49.66 332 SER A C 1
ATOM 2581 O O . SER A 1 332 ? 47.935 16.247 5.456 1.00 49.66 332 SER A O 1
ATOM 2583 N N . GLY A 1 333 ? 47.632 18.026 4.117 1.00 41.78 333 GLY A N 1
ATOM 2584 C CA . GLY A 1 333 ? 48.958 18.025 3.510 1.00 41.78 333 GLY A CA 1
ATOM 2585 C C . GLY A 1 333 ? 49.893 18.920 4.322 1.00 41.78 333 GLY A C 1
ATOM 2586 O O . GLY A 1 333 ? 49.730 20.140 4.346 1.00 41.78 333 GLY A O 1
ATOM 2587 N N . HIS A 1 334 ? 50.852 18.301 5.008 1.00 47.78 334 HIS A N 1
ATOM 2588 C CA . HIS A 1 334 ? 51.992 18.961 5.638 1.00 47.78 334 HIS A CA 1
ATOM 2589 C C . HIS A 1 334 ? 52.779 19.751 4.577 1.00 47.78 334 HIS A C 1
ATOM 2591 O O . HIS A 1 334 ? 53.184 19.185 3.564 1.00 47.78 334 HIS A O 1
ATOM 2597 N N . LYS A 1 335 ? 53.004 21.047 4.814 1.00 47.59 335 LYS A N 1
ATOM 2598 C CA . LYS A 1 335 ? 54.023 21.826 4.104 1.00 47.59 335 LYS A CA 1
ATOM 2599 C C . LYS A 1 335 ? 55.336 21.698 4.874 1.00 47.59 335 LYS A C 1
ATOM 2601 O O . LYS A 1 335 ? 55.381 22.085 6.040 1.00 47.59 335 LYS A O 1
ATOM 2606 N N . THR A 1 336 ? 56.350 21.146 4.220 1.00 59.25 336 THR A N 1
ATOM 2607 C CA . THR A 1 336 ? 57.772 21.372 4.522 1.00 59.25 336 THR A CA 1
ATOM 2608 C C . THR A 1 336 ? 58.290 22.515 3.678 1.00 59.25 336 THR A C 1
ATOM 2610 O O . THR A 1 336 ? 57.893 22.551 2.488 1.00 59.25 336 THR A O 1
#

pLDDT: mean 73.9, std 17.54, range [33.22, 96.0]

Secondary structure (DSSP, 8-state):
----------SHHHHHHHHHHHHHHHHHHHHHHHHS-PPP-S---HHHHHHHHHHHHHHHHHHHHHHHHHHHHHHHHHHHHHHHHHHHHHHTSTTS--------GGGHHHHHHS-GGGHHHHHHHHHHHHHTTSS---S-----EE---EE-SS-EEEEEE-TTS-EEEEEE-SSHHHHHHHHHHHHHHHHHHHH----PPPEEEEE--SSSTTSS-EEEEE-PPPPTTHHHHHHHHHHHHTT---SSBSB--B-TTSPBPPPBPEEEE-HHHHHHHHT--S-----SEEEE--BSSSHHHHHHHHHT-----S---TTGGG-GGGGGTS------

Radius of gyration: 30.22 Å; chains: 1; bounding box: 83×68×67 Å

Organism: Ajellomyces capsulatus (strain H143) (NCBI:txid544712)

Foldseek 3Di:
DDDDDDDDDDPPPPVVVVVVVVVVVVVVVVVVVVPDPDPDDPDDDVVVVVVVVVVVVVVVVVVVVVVVVVVVVVVVVVVVVVVVVVVVVVVVPPPDDPPPPPPDPQCVLVVVQFPVVCVQVVVLVLVVVVCVPPPDDPDDFDDKDFDDWDDDPFWIWTWIATPVGFIKIKIFGRDLVVLVVQVLVQLVLVVCVVQHPQDDWDFSDWDSDCPDSGSTGITMTGDDDDDPPVVVSVVRVVVRVVVPDDQWAARFDADPVSDTDDHDWHKDFQVVVVVVVVVDPDPDPDDRIDTDDRGNDPVVVCVVVVVSPPDPPDDPDVVVVPPPVVVVPDDDDDDD

Sequence (336 aa):
MARQRKTAAPIFMSINIGLLSLLLVWRLRVKLCYDSELPPPSSIPSHFLHLFLAFLSQSLSFSIVNALKLLDTLLASWTSELWKNISIRSSKATGRDQIPMMKPPFLSGVLSKLKLEHLPAYCASVRKASADFLEKPEVPIEPIAIESLLFGSYHTLFPIKFGDGLRWILKSSSNASAASALRSEALPMRLILCEASVPLPDVLAFDATLDNELGCPCILGEMMVHRTRISQDIAHAMVEQSRFSLSTGGALPFDRDGNLNKPSTMRFVDHQSTLERLGNDEEDESALYFEAGPFQDAAPCYLPAIDRAKERKQPLHKGVEKSPAHAFILGSGHKT